Protein AF-A0A528BEK4-F1 (afdb_monomer)

Foldseek 3Di:
DVLLVLLVVLLVVLCVLLVVLVVLLVVLVVVLVVQVVPPVDDPVSNVVSVVVNVVSVQQNVLSVLLNVLSVVLSVLLVCLLVQPAPVSNVVSLVVNVVSLVVLVVSLVSHDPVSSVVSVVSSVSSCCQRPNPVHSNNVSVVVNVVVVVVVVVVVVVVVVVVVVVVVVVVVVVVVVVVVVVVVVVVVVVVVVVVVVVVVVVVVVVVVVVVVVVVD

Radius of gyration: 46.32 Å; Cα contacts (8 Å, |Δi|>4): 120; chains: 1; bounding box: 94×38×148 Å

Structure (mmCIF, N/CA/C/O backbone):
data_AF-A0A528BEK4-F1
#
_entry.id   AF-A0A528BEK4-F1
#
loop_
_atom_site.group_PDB
_atom_site.id
_atom_site.type_symbol
_atom_site.label_atom_id
_atom_site.label_alt_id
_atom_site.label_comp_id
_atom_site.label_asym_id
_atom_site.label_entity_id
_atom_site.label_seq_id
_atom_site.pdbx_PDB_ins_code
_atom_site.Cartn_x
_atom_site.Cartn_y
_atom_site.Cartn_z
_atom_site.occupancy
_atom_site.B_iso_or_equiv
_atom_site.auth_seq_id
_atom_site.auth_comp_id
_atom_site.auth_asym_id
_atom_site.auth_atom_id
_atom_site.pdbx_PDB_model_num
ATOM 1 N N . GLU A 1 1 ? -4.074 7.801 -6.167 1.00 67.88 1 GLU A N 1
ATOM 2 C CA . GLU A 1 1 ? -4.884 8.718 -5.327 1.00 67.88 1 GLU A CA 1
ATOM 3 C C . GLU A 1 1 ? -6.173 8.101 -4.777 1.00 67.88 1 GLU A C 1
ATOM 5 O O . GLU A 1 1 ? -6.411 8.237 -3.583 1.00 67.88 1 GLU A O 1
ATOM 10 N N . GLU A 1 2 ? -6.980 7.386 -5.573 1.00 83.00 2 GLU A N 1
ATOM 11 C CA . GLU A 1 2 ? -8.268 6.835 -5.095 1.00 83.00 2 GLU A CA 1
ATOM 12 C C . GLU A 1 2 ? -8.139 5.893 -3.882 1.00 83.00 2 GLU A C 1
ATOM 14 O O . GLU A 1 2 ? -8.917 6.002 -2.938 1.00 83.00 2 GLU A O 1
ATOM 19 N N . LEU A 1 3 ? -7.127 5.016 -3.855 1.00 78.00 3 LEU A N 1
ATOM 20 C CA . LEU A 1 3 ? -6.895 4.099 -2.727 1.00 78.00 3 LEU A CA 1
ATOM 21 C C . LEU A 1 3 ? -6.551 4.835 -1.424 1.00 78.00 3 LEU A C 1
ATOM 23 O O . LEU A 1 3 ? -7.063 4.478 -0.367 1.00 78.00 3 LEU A O 1
ATOM 27 N N . LEU A 1 4 ? -5.746 5.899 -1.500 1.00 79.81 4 LEU A N 1
ATOM 28 C CA . LEU A 1 4 ? -5.399 6.728 -0.339 1.00 79.81 4 LEU A CA 1
ATOM 29 C C . LEU A 1 4 ? -6.608 7.525 0.159 1.00 79.81 4 LEU A C 1
ATOM 31 O O . LEU A 1 4 ? -6.830 7.638 1.365 1.00 79.81 4 LEU A O 1
ATOM 35 N N . ARG A 1 5 ? -7.440 8.026 -0.763 1.00 79.88 5 ARG A N 1
ATOM 36 C CA . ARG A 1 5 ? -8.705 8.681 -0.415 1.00 79.88 5 ARG A CA 1
ATOM 37 C C . ARG A 1 5 ? -9.652 7.712 0.293 1.00 79.88 5 ARG A C 1
ATOM 39 O O . ARG A 1 5 ? -10.262 8.078 1.296 1.00 79.88 5 ARG A O 1
ATOM 46 N N . ARG A 1 6 ? -9.749 6.476 -0.203 1.00 77.81 6 ARG A N 1
ATOM 47 C CA . ARG A 1 6 ? -10.573 5.420 0.394 1.00 77.81 6 ARG A CA 1
ATOM 48 C C . ARG A 1 6 ? -10.064 5.020 1.779 1.00 77.81 6 ARG A C 1
ATOM 50 O O . ARG A 1 6 ? -10.868 4.965 2.700 1.00 77.81 6 ARG A O 1
ATOM 57 N N . LEU A 1 7 ? -8.749 4.867 1.952 1.00 78.81 7 LEU A N 1
ATOM 58 C CA . LEU A 1 7 ? -8.118 4.640 3.256 1.00 78.81 7 LEU A CA 1
ATOM 59 C C . LEU A 1 7 ? -8.464 5.755 4.254 1.00 78.81 7 LEU A C 1
ATOM 61 O O . LEU A 1 7 ? -8.955 5.480 5.345 1.00 78.81 7 LEU A O 1
ATOM 65 N N . SER A 1 8 ? -8.293 7.021 3.861 1.00 76.94 8 SER A N 1
ATOM 66 C CA . SER A 1 8 ? -8.627 8.171 4.712 1.00 76.94 8 SER A CA 1
ATOM 67 C C . SER A 1 8 ? -10.107 8.189 5.127 1.00 76.94 8 SER A C 1
ATOM 69 O O . SER A 1 8 ? -10.431 8.469 6.289 1.00 76.94 8 SER A O 1
ATOM 71 N N . ALA A 1 9 ? -11.013 7.848 4.203 1.00 79.69 9 ALA A N 1
ATOM 72 C CA . ALA A 1 9 ? -12.443 7.752 4.478 1.00 79.69 9 ALA A CA 1
ATOM 73 C C . ALA A 1 9 ? -12.768 6.619 5.467 1.00 79.69 9 ALA A C 1
ATOM 75 O O . ALA A 1 9 ? -13.492 6.858 6.437 1.00 79.69 9 ALA A O 1
ATOM 76 N N . THR A 1 10 ? -12.198 5.425 5.270 1.00 75.12 10 THR A N 1
ATOM 77 C CA . THR A 1 10 ? -12.379 4.273 6.167 1.00 75.12 10 THR A CA 1
ATOM 78 C C . THR A 1 10 ? -11.823 4.574 7.564 1.00 75.12 10 THR A C 1
ATOM 80 O O . THR A 1 10 ? -12.534 4.385 8.548 1.00 75.12 10 THR A O 1
ATOM 83 N N . THR A 1 11 ? -10.633 5.174 7.681 1.00 75.12 11 THR A N 1
ATOM 84 C CA . THR A 1 11 ? -10.049 5.589 8.973 1.00 75.12 11 THR A CA 1
ATOM 85 C C . THR A 1 11 ? -10.918 6.627 9.693 1.00 75.12 11 THR A C 1
ATOM 87 O O . THR A 1 11 ? -11.182 6.513 10.893 1.00 75.12 11 THR A O 1
ATOM 90 N N . SER A 1 12 ? -11.444 7.613 8.962 1.00 77.00 12 SER A N 1
ATOM 91 C CA . SER A 1 12 ? -12.358 8.614 9.529 1.00 77.00 12 SER A CA 1
ATOM 92 C C . SER A 1 12 ? -13.670 7.988 10.021 1.00 77.00 12 SER A C 1
ATOM 94 O O . SER A 1 12 ? -14.207 8.390 11.057 1.00 77.00 12 SER A O 1
ATOM 96 N N . ALA A 1 13 ? -14.199 6.997 9.296 1.00 73.94 13 ALA A N 1
ATOM 97 C CA . ALA A 1 13 ? -15.388 6.252 9.699 1.00 73.94 13 ALA A CA 1
ATOM 98 C C . ALA A 1 13 ? -15.135 5.426 10.973 1.00 73.94 13 ALA A C 1
ATOM 100 O O . ALA A 1 13 ? -15.965 5.462 11.886 1.00 73.94 13 ALA A O 1
ATOM 101 N N . SER A 1 14 ? -13.971 4.775 11.084 1.00 66.38 14 SER A N 1
ATOM 102 C CA . SER A 1 14 ? -13.542 4.049 12.287 1.00 66.38 14 SER A CA 1
ATOM 103 C C . SER A 1 14 ? -13.516 4.935 13.526 1.00 66.38 14 SER A C 1
ATOM 105 O O . SER A 1 14 ? -14.084 4.590 14.562 1.00 66.38 14 SER A O 1
ATOM 107 N N . GLN A 1 15 ? -12.890 6.110 13.422 1.00 71.56 15 GLN A N 1
ATOM 108 C CA . GLN A 1 15 ? -12.765 7.039 14.546 1.00 71.56 15 GLN A CA 1
ATOM 109 C C . GLN A 1 15 ? -14.138 7.520 15.031 1.00 71.56 15 GLN A C 1
ATOM 111 O O . GLN A 1 15 ? -14.392 7.583 16.236 1.00 71.56 15 GLN A O 1
ATOM 116 N N . ARG A 1 16 ? -15.063 7.791 14.100 1.00 77.25 16 ARG A N 1
ATOM 117 C CA . ARG A 1 16 ? -16.446 8.179 14.424 1.00 77.25 16 ARG A CA 1
ATOM 118 C C . ARG A 1 16 ? -17.242 7.062 15.086 1.00 77.25 16 ARG A C 1
ATOM 120 O O . ARG A 1 16 ? -18.124 7.361 15.886 1.00 77.25 16 ARG A O 1
ATOM 127 N N . LEU A 1 17 ? -16.960 5.805 14.753 1.00 70.81 17 LEU A N 1
ATOM 128 C CA . LEU A 1 17 ? -17.656 4.661 15.335 1.00 70.81 17 LEU A CA 1
ATOM 129 C C . LEU A 1 17 ? -17.338 4.508 16.829 1.00 70.81 17 LEU A C 1
ATOM 131 O O . LEU A 1 17 ? -18.215 4.126 17.599 1.00 70.81 17 LEU A O 1
ATOM 135 N N . VAL A 1 18 ? -16.108 4.837 17.233 1.00 67.38 18 VAL A N 1
ATOM 136 C CA . VAL A 1 18 ? -15.626 4.604 18.601 1.00 67.38 18 VAL A CA 1
ATOM 137 C C . VAL A 1 18 ? -15.712 5.845 19.503 1.00 67.38 18 VAL A C 1
ATOM 139 O O . VAL A 1 18 ? -15.835 5.720 20.721 1.00 67.38 18 VAL A O 1
ATOM 142 N N . ALA A 1 19 ? -15.758 7.055 18.936 1.00 71.56 19 ALA A N 1
ATOM 143 C CA . ALA A 1 19 ? -15.911 8.301 19.699 1.00 71.56 19 ALA A CA 1
ATOM 144 C C . ALA A 1 19 ? -17.074 8.317 20.731 1.00 71.56 19 ALA A C 1
ATOM 146 O O . ALA A 1 19 ? -16.883 8.858 21.825 1.00 71.56 19 ALA A O 1
ATOM 147 N N . PRO A 1 20 ? -18.254 7.713 20.471 1.00 73.81 20 PRO A N 1
ATOM 148 C CA . PRO A 1 20 ? -19.337 7.658 21.454 1.00 73.81 20 PRO A CA 1
ATOM 149 C C . PRO A 1 20 ? -18.992 6.865 22.725 1.00 73.81 20 PRO A C 1
ATOM 151 O O . PRO A 1 20 ? -19.518 7.183 23.791 1.00 73.81 20 PRO A O 1
ATOM 154 N N . GLY A 1 21 ? -18.095 5.874 22.648 1.00 68.56 21 GLY A N 1
ATOM 155 C CA . GLY A 1 21 ? -17.692 5.051 23.796 1.00 68.56 21 GLY A CA 1
ATOM 156 C C . GLY A 1 21 ? -17.028 5.865 24.910 1.00 68.56 21 GLY A C 1
ATOM 157 O O . GLY A 1 21 ? -17.332 5.674 26.088 1.00 68.56 21 GLY A O 1
ATOM 158 N N . ILE A 1 22 ? -16.216 6.862 24.541 1.00 72.25 22 ILE A N 1
ATOM 159 C CA . ILE A 1 22 ? -15.551 7.780 25.483 1.00 72.25 22 ILE A CA 1
ATOM 160 C C . ILE A 1 22 ? -16.576 8.634 26.245 1.00 72.25 22 ILE A C 1
ATOM 162 O O . ILE A 1 22 ? -16.438 8.864 27.448 1.00 72.25 22 ILE A O 1
ATOM 166 N N . LEU A 1 23 ? -17.632 9.096 25.565 1.00 77.44 23 LEU A N 1
ATOM 167 C CA . LEU A 1 23 ? -18.700 9.886 26.190 1.00 77.44 23 LEU A CA 1
ATOM 168 C C . LEU A 1 23 ? -19.506 9.051 27.192 1.00 77.44 23 LEU A C 1
ATOM 170 O O . LEU A 1 23 ? -19.817 9.528 28.287 1.00 77.44 23 LEU A O 1
ATOM 174 N N . VAL A 1 24 ? -19.801 7.792 26.851 1.00 79.38 24 VAL A N 1
ATOM 175 C CA . VAL A 1 24 ? -20.506 6.868 27.750 1.00 79.38 24 VAL A CA 1
ATOM 176 C C . VAL A 1 24 ? -19.656 6.573 28.987 1.00 79.38 24 VAL A C 1
ATOM 178 O O . VAL A 1 24 ? -20.156 6.723 30.100 1.00 79.38 24 VAL A O 1
ATOM 181 N N . MET A 1 25 ? -18.363 6.280 28.821 1.00 82.06 25 MET A N 1
ATOM 182 C CA . MET A 1 25 ? -17.434 6.081 29.940 1.00 82.06 25 MET A CA 1
ATOM 183 C C . MET A 1 25 ? -17.387 7.295 30.877 1.00 82.06 25 MET A C 1
ATOM 185 O O . MET A 1 25 ? -17.564 7.167 32.090 1.00 82.06 25 MET A O 1
ATOM 189 N N . ASN A 1 26 ? -17.188 8.493 30.319 1.00 81.31 26 ASN A N 1
ATOM 190 C CA . ASN A 1 26 ? -17.085 9.720 31.107 1.00 81.31 26 ASN A CA 1
ATOM 191 C C . ASN A 1 26 ? -18.375 10.027 31.877 1.00 81.31 26 ASN A C 1
ATOM 193 O O . ASN A 1 26 ? -18.311 10.468 33.028 1.00 81.31 26 ASN A O 1
ATOM 197 N N . SER A 1 27 ? -19.538 9.760 31.275 1.00 82.75 27 SER A N 1
ATOM 198 C CA . SER A 1 27 ? -20.826 9.950 31.949 1.00 82.75 27 SER A CA 1
ATOM 199 C C . SER A 1 27 ? -21.031 8.946 33.089 1.00 82.75 27 SER A C 1
ATOM 201 O O . SER A 1 27 ? -21.388 9.357 34.192 1.00 82.75 27 SER A O 1
ATOM 203 N N . LYS A 1 28 ? -20.704 7.660 32.887 1.00 81.94 28 LYS A N 1
ATOM 204 C CA . LYS A 1 28 ? -20.765 6.625 33.934 1.00 81.94 28 LYS A CA 1
ATOM 205 C C . LYS A 1 28 ? -19.788 6.893 35.083 1.00 81.94 28 LYS A C 1
ATOM 207 O O . LYS A 1 28 ? -20.156 6.733 36.244 1.00 81.94 28 LYS A O 1
ATOM 212 N N . LEU A 1 29 ? -18.590 7.407 34.794 1.00 84.38 29 LEU A N 1
ATOM 213 C CA . LEU A 1 29 ? -17.622 7.825 35.813 1.00 84.38 29 LEU A CA 1
ATOM 214 C C . LEU A 1 29 ? -18.107 9.035 36.628 1.00 84.38 29 LEU A C 1
ATOM 216 O O . LEU A 1 29 ? -17.864 9.117 37.834 1.00 84.38 29 LEU A O 1
ATOM 220 N N . GLN A 1 30 ? -18.765 10.010 35.993 1.00 85.44 30 GLN A N 1
ATOM 221 C CA . GLN A 1 30 ? -19.401 11.111 36.723 1.00 85.44 30 GLN A CA 1
ATOM 222 C C . GLN A 1 30 ? -20.553 10.606 37.592 1.00 85.44 30 GLN A C 1
ATOM 224 O O . GLN A 1 30 ? -20.609 10.950 38.770 1.00 85.44 30 GLN A O 1
ATOM 229 N N . GL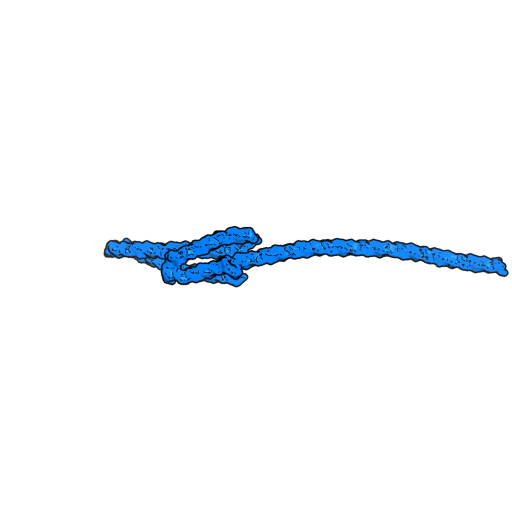N A 1 31 ? -21.411 9.740 37.049 1.00 83.81 31 GLN A N 1
ATOM 230 C CA . GLN A 1 31 ? -22.537 9.160 37.776 1.00 83.81 31 GLN A CA 1
ATOM 231 C C . GLN A 1 31 ? -22.066 8.385 39.016 1.00 83.81 31 GLN A C 1
ATOM 233 O O . GLN A 1 31 ? -22.559 8.625 40.118 1.00 83.81 31 GLN A O 1
ATOM 238 N N . TRP A 1 32 ? -21.047 7.536 38.872 1.00 87.06 32 TRP A N 1
ATOM 239 C CA . TRP A 1 32 ? -20.445 6.816 39.993 1.00 87.06 32 TRP A CA 1
ATOM 240 C C . TRP A 1 32 ? -19.905 7.764 41.071 1.00 87.06 32 TRP A C 1
ATOM 242 O O . TRP A 1 32 ? -20.240 7.597 42.245 1.00 87.06 32 TRP A O 1
ATOM 252 N N . ARG A 1 33 ? -19.148 8.806 40.686 1.00 84.06 33 ARG A N 1
ATOM 253 C CA . ARG A 1 33 ? -18.633 9.822 41.625 1.00 84.06 33 ARG A CA 1
ATOM 254 C C . ARG A 1 33 ? -19.749 10.541 42.379 1.00 84.06 33 ARG A C 1
ATOM 256 O O . ARG A 1 33 ? -19.616 10.766 43.575 1.00 84.06 33 ARG A O 1
ATOM 263 N N . THR A 1 34 ? -20.847 10.889 41.706 1.00 85.00 34 THR A N 1
ATOM 264 C CA . THR A 1 34 ? -21.978 11.568 42.360 1.00 85.00 34 THR A CA 1
ATOM 265 C C . THR A 1 34 ? -22.693 10.675 43.371 1.00 85.00 34 THR A C 1
ATOM 267 O O . THR A 1 34 ? -23.005 11.129 44.465 1.00 85.00 34 THR A O 1
ATOM 270 N N . VAL A 1 35 ? -22.904 9.398 43.038 1.00 84.00 35 VAL A N 1
ATOM 271 C CA . VAL A 1 35 ? -23.631 8.448 43.896 1.00 84.00 35 VAL A CA 1
ATOM 272 C C . VAL A 1 35 ? -22.792 8.007 45.098 1.00 84.00 35 VAL A C 1
ATOM 274 O O . VAL A 1 35 ? -23.341 7.774 46.166 1.00 84.00 35 VAL A O 1
ATOM 277 N N . THR A 1 36 ? -21.471 7.901 44.947 1.00 79.25 36 THR A N 1
ATOM 278 C CA . THR A 1 36 ? -20.571 7.492 46.041 1.00 79.25 36 THR A CA 1
ATOM 279 C C . THR A 1 36 ? -20.179 8.636 46.974 1.00 79.25 36 THR A C 1
ATOM 281 O O . THR A 1 36 ? -19.870 8.385 48.136 1.00 79.25 36 THR A O 1
ATOM 284 N N . ALA A 1 37 ? -20.204 9.886 46.498 1.00 81.75 37 ALA A N 1
ATOM 285 C CA . ALA A 1 37 ? -19.954 11.062 47.332 1.00 81.75 37 ALA A CA 1
ATOM 286 C C . ALA A 1 37 ? -21.145 11.419 48.241 1.00 81.75 37 ALA A C 1
ATOM 288 O O . ALA A 1 37 ? -20.956 12.063 49.273 1.00 81.75 37 ALA A O 1
ATOM 289 N N . ASP A 1 38 ? -22.359 11.010 47.870 1.00 79.75 38 ASP A N 1
ATOM 290 C CA . ASP A 1 38 ? -23.568 11.261 48.648 1.00 79.75 38 ASP A CA 1
ATOM 291 C C . ASP A 1 38 ? -23.808 10.135 49.669 1.00 79.75 38 ASP A C 1
ATOM 293 O O . ASP A 1 38 ? -24.450 9.119 49.395 1.00 79.75 38 ASP A O 1
ATOM 297 N N . THR A 1 39 ? -23.287 10.330 50.882 1.00 67.06 39 THR A N 1
ATOM 298 C CA . THR A 1 39 ? -23.420 9.408 52.024 1.00 67.06 39 THR A CA 1
ATOM 299 C C . THR A 1 39 ? -24.851 9.262 52.547 1.00 67.06 39 THR A C 1
ATOM 301 O O . THR A 1 39 ? -25.090 8.413 53.406 1.00 67.06 39 THR A O 1
ATOM 304 N N . SER A 1 40 ? -25.810 10.053 52.046 1.00 68.75 40 SER A N 1
ATOM 305 C CA . SER A 1 40 ? -27.232 9.908 52.381 1.00 68.75 40 SER A CA 1
ATOM 306 C C . SER A 1 40 ? -27.935 8.802 51.579 1.00 68.75 40 SER A C 1
ATOM 308 O O . SER A 1 40 ? -29.035 8.375 51.939 1.00 68.75 40 SER A O 1
ATOM 310 N N . LEU A 1 41 ? -27.311 8.314 50.500 1.00 65.38 41 LEU A N 1
ATOM 311 C CA . LEU A 1 41 ? -27.858 7.263 49.648 1.00 65.38 41 LEU A CA 1
ATOM 312 C C . LEU A 1 41 ? -27.612 5.866 50.241 1.00 65.38 41 LEU A C 1
ATOM 314 O O . LEU A 1 41 ? -26.570 5.582 50.825 1.00 65.38 41 LEU A O 1
ATOM 318 N N . ALA A 1 42 ? -28.583 4.966 50.054 1.00 70.81 42 ALA A N 1
ATOM 319 C CA . ALA A 1 42 ? -28.484 3.575 50.493 1.00 70.81 42 ALA A CA 1
ATOM 320 C C . ALA A 1 42 ? -27.256 2.872 49.881 1.00 70.81 42 ALA A C 1
ATOM 322 O O . ALA A 1 42 ? -27.000 3.012 48.683 1.00 70.81 42 ALA A O 1
ATOM 323 N N . SER A 1 43 ? -26.562 2.062 50.691 1.00 70.00 43 SER A N 1
ATOM 324 C CA . SER A 1 43 ? -25.370 1.282 50.304 1.00 70.00 43 SER A CA 1
ATOM 325 C C . SER A 1 43 ? -25.558 0.508 48.983 1.00 70.00 43 SER A C 1
ATOM 327 O O . SER A 1 43 ? -24.655 0.451 48.147 1.00 70.00 43 SER A O 1
ATOM 329 N N . ASP A 1 44 ? -26.776 0.018 48.730 1.00 75.44 44 ASP A N 1
ATOM 330 C CA . ASP A 1 44 ? -27.150 -0.716 47.515 1.00 75.44 44 ASP A CA 1
ATOM 331 C C . ASP A 1 44 ? -27.039 0.118 46.223 1.00 75.44 44 ASP A C 1
ATOM 333 O O . ASP A 1 44 ? -26.679 -0.415 45.172 1.00 75.44 44 ASP A O 1
ATOM 337 N N . ARG A 1 45 ? -27.283 1.438 46.270 1.00 77.25 45 ARG A N 1
ATOM 338 C CA . ARG A 1 45 ? -27.108 2.321 45.097 1.00 77.25 45 ARG A CA 1
ATOM 339 C C . ARG A 1 45 ? -25.639 2.537 44.752 1.00 77.25 45 ARG A C 1
ATOM 341 O O . ARG A 1 45 ? -25.306 2.605 43.571 1.00 77.25 45 ARG A O 1
ATOM 348 N N . GLY A 1 46 ? -24.770 2.633 45.759 1.00 78.50 46 GLY A N 1
ATOM 349 C CA . GLY A 1 46 ? -23.323 2.729 45.554 1.00 78.50 46 GLY A CA 1
ATOM 350 C C . GLY A 1 46 ? -22.750 1.453 44.935 1.00 78.50 46 GLY A C 1
ATOM 351 O O . GLY A 1 46 ? -21.946 1.519 44.001 1.00 78.50 46 GLY A O 1
ATOM 352 N N . ALA A 1 47 ? -23.227 0.290 45.391 1.00 82.31 47 ALA A N 1
ATOM 353 C CA . ALA A 1 47 ? -22.874 -1.001 44.808 1.00 82.31 47 ALA A CA 1
ATOM 354 C C . ALA A 1 47 ? -23.334 -1.112 43.343 1.00 82.31 47 ALA A C 1
ATOM 356 O O . ALA A 1 47 ? -22.520 -1.425 42.475 1.00 82.31 47 ALA A O 1
ATOM 357 N N . ALA A 1 48 ? -24.592 -0.766 43.040 1.00 84.38 48 ALA A N 1
ATOM 358 C CA . ALA A 1 48 ? -25.118 -0.782 41.673 1.00 84.38 48 ALA A CA 1
ATOM 359 C C . ALA A 1 48 ? -24.354 0.169 40.732 1.00 84.38 48 ALA A C 1
ATOM 361 O O . ALA A 1 48 ? -23.963 -0.230 39.641 1.00 84.38 48 ALA A O 1
ATOM 362 N N . ALA A 1 49 ? -24.054 1.397 41.171 1.00 82.62 49 ALA A N 1
ATOM 363 C CA . ALA A 1 49 ? -23.271 2.348 40.377 1.00 82.62 49 ALA A CA 1
ATOM 364 C C . ALA A 1 49 ? -21.836 1.861 40.103 1.00 82.62 49 ALA A C 1
ATOM 366 O O . ALA A 1 49 ? -21.250 2.199 39.075 1.00 82.62 49 ALA A O 1
ATOM 367 N N . THR A 1 50 ? -21.256 1.080 41.020 1.00 83.25 50 THR A N 1
ATOM 368 C CA . THR A 1 50 ? -19.929 0.474 40.837 1.00 83.25 50 THR A CA 1
ATOM 369 C C . THR A 1 50 ? -19.978 -0.652 39.805 1.00 83.25 50 THR A C 1
ATOM 371 O O . THR A 1 50 ? -19.106 -0.709 38.942 1.00 83.25 50 THR A O 1
ATOM 374 N N . VAL A 1 51 ? -21.013 -1.500 39.838 1.00 87.19 51 VAL A N 1
ATOM 375 C CA . VAL A 1 51 ? -21.239 -2.542 38.819 1.00 87.19 51 VAL A CA 1
ATOM 376 C C . VAL A 1 51 ? -21.427 -1.917 37.434 1.00 87.19 51 VAL A C 1
ATOM 378 O O . VAL A 1 51 ? -20.728 -2.304 36.503 1.00 87.19 51 VAL A O 1
ATOM 381 N N . ASP A 1 52 ? -22.267 -0.885 37.325 1.00 85.00 52 ASP A N 1
ATOM 382 C CA . ASP A 1 52 ? -22.491 -0.125 36.088 1.00 85.00 52 ASP A CA 1
ATOM 383 C C . ASP A 1 52 ? -21.193 0.459 35.501 1.00 85.00 52 ASP A C 1
ATOM 385 O O . ASP A 1 52 ? -20.994 0.463 34.285 1.00 85.00 52 ASP A O 1
ATOM 389 N N . LEU A 1 53 ? -20.307 0.987 36.356 1.00 84.44 53 LEU A N 1
ATOM 390 C CA . LEU A 1 53 ? -19.015 1.521 35.926 1.00 84.44 53 LEU A CA 1
ATOM 391 C C . LEU A 1 53 ? -18.081 0.404 35.446 1.00 84.44 53 LEU A C 1
ATOM 393 O O . LEU A 1 53 ? -17.432 0.562 34.415 1.00 84.44 53 LEU A O 1
ATOM 397 N N . VAL A 1 54 ? -18.011 -0.716 36.168 1.00 85.88 54 VAL A N 1
ATOM 398 C CA . VAL A 1 54 ? -17.184 -1.870 35.782 1.00 85.88 54 VAL A CA 1
ATOM 399 C C . VAL A 1 54 ? -17.648 -2.451 34.445 1.00 85.88 54 VAL A C 1
ATOM 401 O O . VAL A 1 54 ? -16.812 -2.743 33.592 1.00 85.88 54 VAL A O 1
ATOM 404 N N . GLU A 1 55 ? -18.957 -2.556 34.223 1.00 85.31 55 GLU A N 1
ATOM 405 C CA . GLU A 1 55 ? -19.531 -3.011 32.953 1.00 85.31 55 GLU A CA 1
ATOM 406 C C . GLU A 1 55 ? -19.217 -2.035 31.808 1.00 85.31 55 GLU A C 1
ATOM 408 O O . GLU A 1 55 ? -18.782 -2.454 30.734 1.00 85.31 55 GLU A O 1
ATOM 413 N N . ALA A 1 56 ? -19.321 -0.722 32.052 1.00 82.62 56 ALA A N 1
ATOM 414 C CA . ALA A 1 56 ? -18.926 0.292 31.075 1.00 82.62 56 ALA A CA 1
ATOM 415 C C . ALA A 1 56 ? -17.426 0.226 30.731 1.00 82.62 56 ALA A C 1
ATOM 417 O O . ALA A 1 56 ? -17.059 0.355 29.562 1.00 82.62 56 ALA A O 1
ATOM 418 N N . ILE A 1 57 ? -16.560 -0.012 31.725 1.00 82.38 57 ILE A N 1
ATOM 419 C CA . ILE A 1 57 ? -15.117 -0.226 31.526 1.00 82.38 57 ILE A CA 1
ATOM 420 C C . ILE A 1 57 ? -14.862 -1.470 30.681 1.00 82.38 57 ILE A C 1
ATOM 422 O O . ILE A 1 57 ? -14.124 -1.391 29.697 1.00 82.38 57 ILE A O 1
ATOM 426 N N . ALA A 1 58 ? -15.501 -2.591 31.014 1.00 82.88 58 ALA A N 1
ATOM 427 C CA . ALA A 1 58 ? -15.365 -3.833 30.264 1.00 82.88 58 ALA A CA 1
ATOM 428 C C . ALA A 1 58 ? -15.797 -3.672 28.794 1.00 82.88 58 ALA A C 1
ATOM 430 O O . ALA A 1 58 ? -15.097 -4.149 27.904 1.00 82.88 58 ALA A O 1
ATOM 431 N N . ALA A 1 59 ? -16.880 -2.935 28.528 1.00 80.06 59 ALA A N 1
ATOM 432 C CA . ALA A 1 59 ? -17.366 -2.663 27.172 1.00 80.06 59 ALA A CA 1
ATOM 433 C C . ALA A 1 59 ? -16.462 -1.706 26.366 1.00 80.06 59 ALA A C 1
ATOM 435 O O . ALA A 1 59 ? -16.474 -1.722 25.132 1.00 80.06 59 ALA A O 1
ATOM 436 N N . TYR A 1 60 ? -15.671 -0.867 27.041 1.00 80.50 60 TYR A N 1
ATOM 437 C CA . TYR A 1 60 ? -14.801 0.119 26.397 1.00 80.50 60 TYR A CA 1
ATOM 438 C C . TYR A 1 60 ? -13.420 -0.436 26.017 1.00 80.50 60 TYR A C 1
ATOM 440 O O . TYR A 1 60 ? -12.861 -0.023 25.002 1.00 80.50 60 TYR A O 1
ATOM 448 N N . ILE A 1 61 ? -12.871 -1.393 26.774 1.00 83.19 61 ILE A N 1
ATOM 449 C CA . ILE A 1 61 ? -11.526 -1.950 26.516 1.00 83.19 61 ILE A CA 1
ATOM 450 C C . ILE A 1 61 ? -11.366 -2.488 25.077 1.00 83.19 61 ILE A C 1
ATOM 452 O O . ILE A 1 61 ? -10.387 -2.116 24.422 1.00 83.19 61 ILE A O 1
ATOM 456 N N . PRO A 1 62 ? -12.291 -3.306 24.529 1.00 83.19 62 PRO A N 1
ATOM 457 C CA . PRO A 1 62 ? -12.191 -3.770 23.143 1.00 83.19 62 PRO A CA 1
ATOM 458 C C . PRO A 1 62 ? -12.245 -2.620 22.131 1.00 83.19 62 PRO A C 1
ATOM 460 O O . PRO A 1 62 ? -11.567 -2.656 21.108 1.00 83.19 62 PRO A O 1
ATOM 463 N N . GLN A 1 63 ? -13.012 -1.567 22.429 1.00 82.06 63 GLN A N 1
ATOM 464 C CA . GLN A 1 63 ? -13.130 -0.396 21.560 1.00 82.06 63 GLN A CA 1
ATOM 465 C C . GLN A 1 63 ? -11.830 0.417 21.516 1.00 82.06 63 GLN A C 1
ATOM 467 O O . GLN A 1 63 ? -11.428 0.865 20.443 1.00 82.06 63 GLN A O 1
ATOM 472 N N . GLN A 1 64 ? -11.144 0.567 22.652 1.00 83.06 64 GLN A N 1
ATOM 473 C CA . GLN A 1 64 ? -9.832 1.212 22.698 1.00 83.06 64 GLN A CA 1
ATOM 474 C C . GLN A 1 64 ? -8.794 0.418 21.892 1.00 83.06 64 GLN A C 1
ATOM 476 O O . GLN A 1 64 ? -8.116 0.987 21.040 1.00 83.06 64 GLN A O 1
ATOM 481 N N . LYS A 1 65 ? -8.719 -0.904 22.098 1.00 85.56 65 LYS A N 1
ATOM 482 C CA . LYS A 1 65 ? -7.817 -1.772 21.322 1.00 85.56 65 LYS A CA 1
ATOM 483 C C . LYS A 1 65 ? -8.097 -1.690 19.822 1.00 85.56 65 LYS A C 1
ATOM 485 O O . LYS A 1 65 ? -7.170 -1.635 19.024 1.00 85.56 65 LYS A O 1
ATOM 490 N N . ALA A 1 66 ? -9.372 -1.633 19.434 1.00 85.56 66 ALA A N 1
ATOM 491 C CA . ALA A 1 66 ? -9.755 -1.443 18.041 1.00 85.56 66 ALA A CA 1
ATOM 492 C C . ALA A 1 66 ? -9.230 -0.119 17.466 1.00 85.56 66 ALA A C 1
ATOM 494 O O . ALA A 1 66 ? -8.777 -0.098 16.327 1.00 85.56 66 ALA A O 1
ATOM 495 N N . GLN A 1 67 ? -9.286 0.985 18.219 1.00 83.38 67 GLN A N 1
ATOM 496 C CA . GLN A 1 67 ? -8.757 2.275 17.757 1.00 83.38 67 GLN A CA 1
ATOM 497 C C . GLN A 1 67 ? -7.243 2.250 17.552 1.00 83.38 67 GLN A C 1
ATOM 499 O O . GLN A 1 67 ? -6.758 2.805 16.563 1.00 83.38 67 GLN A O 1
ATOM 504 N N . GLU A 1 68 ? -6.516 1.627 18.478 1.00 87.25 68 GLU A N 1
ATOM 505 C CA . GLU A 1 68 ? -5.065 1.460 18.386 1.00 87.25 68 GLU A CA 1
ATOM 506 C C . GLU A 1 68 ? -4.715 0.646 17.134 1.00 87.25 68 GLU A C 1
ATOM 508 O O . GLU A 1 68 ? -4.008 1.143 16.261 1.00 87.25 68 GLU A O 1
ATOM 513 N N . GLU A 1 69 ? -5.323 -0.528 16.958 1.00 88.44 69 GLU A N 1
ATOM 514 C CA . GLU A 1 69 ? -5.069 -1.389 15.796 1.00 88.44 69 GLU A CA 1
ATOM 515 C C . GLU A 1 69 ? -5.522 -0.760 14.465 1.00 88.44 69 GLU A C 1
ATOM 517 O O . GLU A 1 69 ? -4.855 -0.923 13.449 1.00 88.44 69 GLU A O 1
ATOM 522 N N . ILE A 1 70 ? -6.615 0.012 14.431 1.00 85.81 70 ILE A N 1
ATOM 523 C CA . ILE A 1 70 ? -7.020 0.762 13.226 1.00 85.81 70 ILE A CA 1
ATOM 524 C C . ILE A 1 70 ? -5.962 1.802 12.845 1.00 85.81 70 ILE A C 1
ATOM 526 O O . ILE A 1 70 ? -5.683 1.988 11.659 1.00 85.81 70 ILE A O 1
ATOM 530 N N . SER A 1 71 ? -5.396 2.495 13.835 1.00 86.19 71 SER A N 1
ATOM 531 C CA . SER A 1 71 ? -4.349 3.494 13.601 1.00 86.19 71 SER A CA 1
ATOM 532 C C . SER A 1 71 ? -3.071 2.825 13.094 1.00 86.19 71 SER A C 1
ATOM 534 O O . SER A 1 71 ? -2.510 3.271 12.096 1.00 86.19 71 SER A O 1
ATOM 536 N N . GLU A 1 72 ? -2.687 1.697 13.696 1.00 89.50 72 GLU A N 1
ATOM 537 C CA . GLU A 1 72 ? -1.561 0.874 13.241 1.00 89.50 72 GLU A CA 1
ATOM 538 C C . GLU A 1 72 ? -1.764 0.362 11.808 1.00 89.50 72 GLU A C 1
ATOM 540 O O . GLU A 1 72 ? -0.866 0.484 10.977 1.00 89.50 72 GLU A O 1
ATOM 545 N N . VAL A 1 73 ? -2.957 -0.141 11.461 1.00 90.44 73 VAL A N 1
ATOM 546 C CA . VAL A 1 73 ? -3.280 -0.566 10.086 1.00 90.44 73 VAL A CA 1
ATOM 547 C C . VAL A 1 73 ? -3.169 0.597 9.105 1.00 90.44 73 VAL A C 1
ATOM 549 O O . VAL A 1 73 ? -2.612 0.429 8.020 1.00 90.44 73 VAL A O 1
ATOM 552 N N . ASN A 1 74 ? -3.684 1.774 9.462 1.00 88.25 74 ASN A N 1
ATOM 553 C CA . ASN A 1 74 ? -3.620 2.955 8.607 1.00 88.25 74 ASN A CA 1
ATOM 554 C C . ASN A 1 74 ? -2.170 3.393 8.351 1.00 88.25 74 ASN A C 1
ATOM 556 O O . ASN A 1 74 ? -1.783 3.605 7.200 1.00 88.25 74 ASN A O 1
ATOM 560 N N . ASP A 1 75 ? -1.359 3.473 9.402 1.00 88.88 75 ASP A N 1
ATOM 561 C CA . ASP A 1 75 ? 0.048 3.855 9.301 1.00 88.88 75 ASP A CA 1
ATOM 562 C C . ASP A 1 75 ? 0.862 2.802 8.540 1.00 88.88 75 ASP A C 1
ATOM 564 O O . ASP A 1 75 ? 1.714 3.141 7.715 1.00 88.88 75 ASP A O 1
ATOM 568 N N . ALA A 1 76 ? 0.585 1.517 8.763 1.00 90.88 76 ALA A N 1
ATOM 569 C CA . ALA A 1 76 ? 1.213 0.423 8.034 1.00 90.88 76 ALA A CA 1
ATOM 570 C C . ALA A 1 76 ? 0.824 0.422 6.547 1.00 90.88 76 ALA A C 1
ATOM 572 O O . ALA A 1 76 ? 1.691 0.220 5.694 1.00 90.88 76 ALA A O 1
ATOM 573 N N . LEU A 1 77 ? -0.439 0.703 6.204 1.00 91.50 77 LEU A N 1
ATOM 574 C CA . LEU A 1 77 ? -0.888 0.858 4.815 1.00 91.50 77 LEU A CA 1
ATOM 575 C C . LEU A 1 77 ? -0.232 2.058 4.132 1.00 91.50 77 LEU A C 1
ATOM 577 O O . LEU A 1 77 ? 0.177 1.944 2.977 1.00 91.50 77 LEU A O 1
ATOM 581 N N . ALA A 1 78 ? -0.077 3.181 4.836 1.00 89.94 78 ALA A N 1
ATOM 582 C CA . ALA A 1 78 ? 0.626 4.348 4.313 1.00 89.94 78 ALA A CA 1
ATOM 583 C C . ALA A 1 78 ? 2.101 4.032 4.013 1.00 89.94 78 ALA A C 1
ATOM 585 O O . ALA A 1 78 ? 2.580 4.319 2.919 1.00 89.94 78 ALA A O 1
ATOM 586 N N . ARG A 1 79 ? 2.803 3.356 4.934 1.00 91.81 79 ARG A N 1
ATOM 587 C CA . ARG A 1 79 ? 4.189 2.899 4.705 1.00 91.81 79 ARG A CA 1
ATOM 588 C C . ARG A 1 79 ? 4.288 1.885 3.569 1.00 91.81 79 ARG A C 1
ATOM 590 O O . ARG A 1 79 ? 5.241 1.916 2.805 1.00 91.81 79 ARG A O 1
ATOM 597 N N . THR A 1 80 ? 3.305 0.994 3.451 1.00 94.19 80 THR A N 1
ATOM 598 C CA . THR A 1 80 ? 3.223 0.003 2.367 1.00 94.19 80 THR A CA 1
ATOM 599 C C . THR A 1 80 ? 3.081 0.692 1.012 1.00 94.19 80 THR A C 1
ATOM 601 O O . THR A 1 80 ? 3.747 0.297 0.061 1.00 94.19 80 THR A O 1
ATOM 604 N N . ALA A 1 81 ? 2.248 1.734 0.922 1.00 92.31 81 ALA A N 1
ATOM 605 C CA . ALA A 1 81 ? 2.073 2.512 -0.302 1.00 92.31 81 ALA A CA 1
ATOM 606 C C . ALA A 1 81 ? 3.364 3.219 -0.747 1.00 92.31 81 ALA A C 1
ATOM 608 O O . ALA A 1 81 ? 3.559 3.419 -1.940 1.00 92.31 81 ALA A O 1
ATOM 609 N N . ASP A 1 82 ? 4.239 3.564 0.199 1.00 92.81 82 ASP A N 1
ATOM 610 C CA . ASP A 1 82 ? 5.503 4.271 -0.043 1.00 92.81 82 ASP A CA 1
ATOM 611 C C . ASP A 1 82 ? 6.734 3.343 -0.005 1.00 92.81 82 ASP A C 1
ATOM 613 O O . ASP A 1 82 ? 7.878 3.794 0.021 1.00 92.81 82 ASP A O 1
ATOM 617 N N . ALA A 1 83 ? 6.532 2.019 0.012 1.00 95.62 83 ALA A N 1
ATOM 618 C CA . ALA A 1 83 ? 7.629 1.064 0.145 1.00 95.62 83 ALA A CA 1
ATOM 619 C C . ALA A 1 83 ? 8.635 1.223 -1.015 1.00 95.62 83 ALA A C 1
ATOM 621 O O . ALA A 1 83 ? 8.233 1.128 -2.180 1.00 95.62 83 ALA A O 1
ATOM 622 N N . PRO A 1 84 ? 9.934 1.453 -0.750 1.00 92.06 84 PRO A N 1
ATOM 623 C CA . PRO A 1 84 ? 10.882 1.811 -1.804 1.00 92.06 84 PRO A CA 1
ATOM 624 C C . PRO A 1 84 ? 11.312 0.608 -2.644 1.00 92.06 84 PRO A C 1
ATOM 626 O O . PRO A 1 84 ? 11.642 0.769 -3.815 1.00 92.06 84 PRO A O 1
ATOM 629 N N . THR A 1 85 ? 11.288 -0.599 -2.073 1.00 94.50 85 THR A N 1
ATOM 630 C CA . THR A 1 85 ? 11.665 -1.825 -2.779 1.00 94.50 85 THR A CA 1
ATOM 631 C C . THR A 1 85 ? 10.631 -2.936 -2.585 1.00 94.50 85 THR A C 1
ATOM 633 O O . THR A 1 85 ? 9.891 -2.935 -1.594 1.00 94.50 85 THR A O 1
ATOM 636 N N . PRO A 1 86 ? 10.600 -3.946 -3.478 1.00 93.44 86 PRO A N 1
ATOM 637 C CA . PRO A 1 86 ? 9.764 -5.131 -3.283 1.00 93.44 86 PRO A CA 1
ATOM 638 C C . PRO A 1 86 ? 10.088 -5.894 -1.989 1.00 93.44 86 PRO A C 1
ATOM 640 O O . PRO A 1 86 ? 9.204 -6.507 -1.393 1.00 93.44 86 PRO A O 1
ATOM 643 N N . GLY A 1 87 ? 11.349 -5.848 -1.540 1.00 92.94 87 GLY A N 1
ATOM 644 C CA . GLY A 1 87 ? 11.775 -6.460 -0.281 1.00 92.94 87 GLY A CA 1
ATOM 645 C C . GLY A 1 87 ? 11.176 -5.752 0.932 1.00 92.94 87 GLY A C 1
ATOM 646 O O . GLY A 1 87 ? 10.594 -6.405 1.797 1.00 92.94 87 GLY A O 1
ATOM 647 N N . ASP A 1 88 ? 11.240 -4.420 0.961 1.00 94.06 88 ASP A N 1
ATOM 648 C CA . ASP A 1 88 ? 10.644 -3.616 2.035 1.00 94.06 88 ASP A CA 1
ATOM 649 C C . ASP A 1 88 ? 9.123 -3.779 2.076 1.00 94.06 88 ASP A C 1
ATOM 651 O O . ASP A 1 88 ? 8.536 -3.929 3.149 1.00 94.06 88 ASP A O 1
ATOM 655 N N . LEU A 1 89 ? 8.485 -3.842 0.902 1.00 94.75 89 LEU A N 1
ATOM 656 C CA . LEU A 1 89 ? 7.057 -4.120 0.783 1.00 94.75 89 LEU A CA 1
ATOM 657 C C . LEU A 1 89 ? 6.687 -5.459 1.442 1.00 94.75 89 LEU A C 1
ATOM 659 O O . LEU A 1 89 ? 5.736 -5.528 2.221 1.00 94.75 89 LEU A O 1
ATOM 663 N N . ALA A 1 90 ? 7.456 -6.520 1.181 1.00 92.75 90 ALA A N 1
ATOM 664 C CA . ALA A 1 90 ? 7.220 -7.832 1.780 1.00 92.75 90 ALA A CA 1
ATOM 665 C C . ALA A 1 90 ? 7.371 -7.821 3.312 1.00 92.75 90 ALA A C 1
ATOM 667 O O . ALA A 1 90 ? 6.600 -8.483 4.011 1.00 92.75 90 ALA A O 1
ATOM 668 N N . LEU A 1 91 ? 8.326 -7.050 3.843 1.00 94.06 91 LEU A N 1
ATOM 669 C CA . LEU A 1 91 ? 8.537 -6.906 5.286 1.00 94.06 91 LEU A CA 1
ATOM 670 C C . LEU A 1 91 ? 7.390 -6.149 5.972 1.00 94.06 91 LEU A C 1
ATOM 672 O O . LEU A 1 91 ? 7.005 -6.513 7.083 1.00 94.06 91 LEU A O 1
ATOM 676 N N . LEU A 1 92 ? 6.818 -5.138 5.313 1.00 93.75 92 LEU A N 1
ATOM 677 C CA . LEU A 1 92 ? 5.703 -4.337 5.838 1.00 93.75 92 LEU A CA 1
ATOM 678 C C . LEU A 1 92 ? 4.360 -5.084 5.823 1.00 93.75 92 LEU A C 1
ATOM 680 O O . LEU A 1 92 ? 3.499 -4.831 6.667 1.00 93.75 92 LEU A O 1
ATOM 684 N N . LEU A 1 93 ? 4.186 -6.051 4.919 1.00 93.12 93 LEU A N 1
ATOM 685 C CA . LEU A 1 93 ? 2.956 -6.842 4.815 1.00 93.12 93 LEU A CA 1
ATOM 686 C C . LEU A 1 93 ? 2.683 -7.727 6.036 1.00 93.12 93 LEU A C 1
ATOM 688 O O . LEU A 1 93 ? 1.525 -7.968 6.382 1.00 93.12 93 LEU A O 1
ATOM 692 N N . PHE A 1 94 ? 3.730 -8.236 6.686 1.00 90.62 94 PHE A N 1
ATOM 693 C CA . PHE A 1 94 ? 3.576 -9.116 7.843 1.00 90.62 94 PHE A CA 1
ATOM 694 C C . PHE A 1 94 ? 2.910 -8.427 9.050 1.00 90.62 94 PHE A C 1
ATOM 696 O O . PHE A 1 94 ? 1.872 -8.921 9.503 1.00 90.62 94 PHE A O 1
ATOM 703 N N . PRO A 1 95 ? 3.435 -7.299 9.577 1.00 90.31 95 PRO A N 1
ATOM 704 C CA . PRO A 1 95 ? 2.781 -6.589 10.673 1.00 90.31 95 PRO A CA 1
ATOM 705 C C . PRO A 1 95 ? 1.389 -6.079 10.278 1.00 90.31 95 PRO A C 1
ATOM 707 O O . PRO A 1 95 ? 0.469 -6.166 11.085 1.00 90.31 95 PRO A O 1
ATOM 710 N N . LEU A 1 96 ? 1.191 -5.659 9.023 1.00 92.44 96 LEU A N 1
ATOM 711 C CA . LEU A 1 96 ? -0.111 -5.208 8.527 1.00 92.44 96 LEU A CA 1
ATOM 712 C C . LEU A 1 96 ? -1.191 -6.302 8.615 1.00 92.44 96 LEU A C 1
ATOM 714 O O . LEU A 1 96 ? -2.280 -6.072 9.143 1.00 92.44 96 LEU A O 1
ATOM 718 N N . ARG A 1 97 ? -0.884 -7.519 8.150 1.00 93.38 97 ARG A N 1
ATOM 719 C CA . ARG A 1 97 ? -1.805 -8.665 8.247 1.00 93.38 97 ARG A CA 1
ATOM 720 C C . ARG A 1 97 ? -2.050 -9.098 9.687 1.00 93.38 97 ARG A C 1
ATOM 722 O O . ARG A 1 97 ? -3.154 -9.524 10.019 1.00 93.38 97 ARG A O 1
ATOM 729 N N . ARG A 1 98 ? -1.039 -8.976 10.552 1.00 93.38 98 ARG A N 1
ATOM 730 C CA . ARG A 1 98 ? -1.185 -9.247 11.986 1.00 93.38 98 ARG A CA 1
ATOM 731 C C . ARG A 1 98 ? -2.191 -8.293 12.632 1.00 93.38 98 ARG A C 1
ATOM 733 O O . ARG A 1 98 ? -3.070 -8.770 13.344 1.00 93.38 98 ARG A O 1
ATOM 740 N N . SER A 1 99 ? -2.084 -6.992 12.378 1.00 91.12 99 SER A N 1
ATOM 741 C CA . SER A 1 99 ? -3.031 -6.009 12.918 1.00 91.12 99 SER A CA 1
ATOM 742 C C . SER A 1 99 ? -4.441 -6.200 12.358 1.00 91.12 99 SER A C 1
ATOM 744 O O . SER A 1 99 ? -5.416 -6.121 13.102 1.00 91.12 99 SER A O 1
ATOM 746 N N . LEU A 1 100 ? -4.579 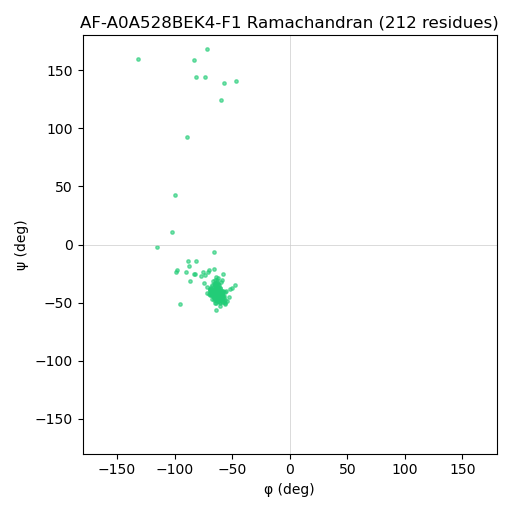-6.585 11.083 1.00 92.38 100 LEU A N 1
ATOM 747 C CA . LEU A 1 100 ? -5.881 -6.975 10.532 1.00 92.38 100 LEU A CA 1
ATOM 748 C C . LEU A 1 100 ? -6.487 -8.181 11.275 1.00 92.38 100 LEU A C 1
ATOM 750 O O . LEU A 1 100 ? -7.657 -8.145 11.649 1.00 92.38 100 LEU A O 1
ATOM 754 N N . ALA A 1 101 ? -5.698 -9.225 11.540 1.00 93.06 101 ALA A N 1
ATOM 755 C CA . ALA A 1 101 ? -6.160 -10.388 12.301 1.00 93.06 101 ALA A CA 1
ATOM 756 C C . ALA A 1 101 ? -6.529 -10.031 13.758 1.00 93.06 101 ALA A C 1
ATOM 758 O O . ALA A 1 101 ? -7.472 -10.592 14.328 1.00 93.06 101 ALA A O 1
ATOM 759 N N . ALA A 1 102 ? -5.822 -9.069 14.363 1.00 91.88 102 ALA A N 1
ATOM 760 C CA . ALA A 1 102 ? -6.178 -8.527 15.671 1.00 91.88 102 ALA A CA 1
ATOM 761 C C . ALA A 1 102 ? -7.542 -7.816 15.627 1.00 91.88 102 ALA A C 1
ATOM 763 O O . ALA A 1 102 ? -8.393 -8.084 16.475 1.00 91.88 102 ALA A O 1
ATOM 764 N N . LEU A 1 103 ? -7.806 -6.998 14.601 1.00 90.69 103 LEU A N 1
ATOM 765 C CA . LEU A 1 103 ? -9.113 -6.363 14.390 1.00 90.69 103 LEU A CA 1
ATOM 766 C C . LEU A 1 103 ? -10.236 -7.381 14.151 1.00 90.69 103 LEU A C 1
ATOM 768 O O . LEU A 1 103 ? -11.325 -7.230 14.707 1.00 90.69 103 LEU A O 1
ATOM 772 N N . GLU A 1 104 ? -9.983 -8.440 13.377 1.00 91.31 104 GLU A N 1
ATOM 773 C CA . GLU A 1 104 ? -10.936 -9.542 13.192 1.00 91.31 104 GLU A CA 1
ATOM 774 C C . GLU A 1 104 ? -11.284 -10.201 14.538 1.00 91.31 104 GLU A C 1
ATOM 776 O O . GLU A 1 104 ? -12.460 -10.441 14.821 1.00 91.31 104 GLU A O 1
ATOM 781 N N . THR A 1 105 ? -10.293 -10.409 15.409 1.00 9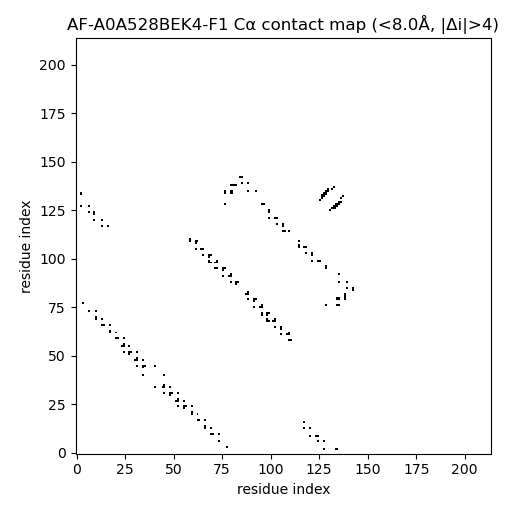1.31 105 THR A N 1
ATOM 782 C CA . THR A 1 105 ? -10.497 -10.960 16.760 1.00 91.31 105 THR A CA 1
ATOM 783 C C . THR A 1 105 ? -11.320 -10.008 17.629 1.00 91.31 105 THR A C 1
ATOM 785 O O . THR A 1 105 ? -12.353 -10.405 18.172 1.00 91.31 105 THR A O 1
ATOM 788 N N . ILE A 1 106 ? -10.941 -8.727 17.683 1.00 87.12 106 ILE A N 1
ATOM 789 C CA . ILE A 1 106 ? -11.649 -7.693 18.455 1.00 87.12 106 ILE A CA 1
ATOM 790 C C . ILE A 1 106 ? -13.105 -7.548 17.987 1.00 87.12 106 ILE A C 1
ATOM 792 O O . ILE A 1 106 ? -13.999 -7.314 18.801 1.00 87.12 106 ILE A O 1
ATOM 796 N N . SER A 1 107 ? -13.390 -7.771 16.698 1.00 85.56 107 SER A N 1
ATOM 797 C CA . SER A 1 107 ? -14.761 -7.738 16.170 1.00 85.56 107 SER A CA 1
ATOM 798 C C . SER A 1 107 ? -15.705 -8.732 16.856 1.00 85.56 107 SER A C 1
ATOM 800 O O . SER A 1 107 ? -16.916 -8.509 16.887 1.00 85.56 107 SER A O 1
ATOM 802 N N . THR A 1 108 ? -15.170 -9.821 17.416 1.00 85.31 108 THR A N 1
ATOM 803 C CA . THR A 1 108 ? -15.951 -10.828 18.148 1.00 85.31 108 THR A CA 1
ATOM 804 C C . THR A 1 108 ? -16.221 -10.429 19.599 1.00 85.31 108 THR A C 1
ATOM 806 O O . THR A 1 108 ? -17.239 -10.833 20.155 1.00 85.31 108 THR A O 1
ATOM 809 N N . GLU A 1 109 ? -15.360 -9.587 20.176 1.00 82.88 109 GLU A N 1
ATOM 810 C CA . GLU A 1 109 ? -15.433 -9.105 21.561 1.00 82.88 109 GLU A CA 1
ATOM 811 C C . GLU A 1 109 ? -16.300 -7.843 21.706 1.00 82.88 109 GLU A C 1
ATOM 813 O O . GLU A 1 109 ? -16.744 -7.513 22.804 1.00 82.88 109 GLU A O 1
ATOM 818 N N . ILE A 1 110 ? -16.562 -7.132 20.604 1.00 78.12 110 ILE A N 1
ATOM 819 C CA . ILE A 1 110 ? -17.410 -5.936 20.590 1.00 78.12 110 ILE A CA 1
ATOM 820 C C . ILE A 1 110 ? -18.901 -6.297 20.743 1.00 78.12 110 ILE A C 1
ATOM 822 O O . ILE A 1 110 ? -19.406 -7.288 20.194 1.00 78.12 110 ILE A O 1
ATOM 826 N N . ASP A 1 111 ? -19.614 -5.419 21.454 1.00 76.94 111 ASP A N 1
ATOM 827 C CA . ASP A 1 111 ? -21.067 -5.419 21.632 1.00 76.94 111 ASP A CA 1
ATOM 828 C C . ASP A 1 111 ? -21.845 -5.615 20.321 1.00 76.94 111 ASP A C 1
ATOM 830 O O . ASP A 1 111 ? -21.543 -5.007 19.289 1.00 76.94 111 ASP A O 1
ATOM 834 N N . GLU A 1 112 ? -22.930 -6.394 20.375 1.00 77.75 112 GLU A N 1
ATOM 835 C CA . GLU A 1 112 ? -23.745 -6.773 19.206 1.00 77.75 112 GLU A CA 1
ATOM 836 C C . GLU A 1 112 ? -24.190 -5.563 18.367 1.00 77.75 112 GLU A C 1
ATOM 838 O O . GLU A 1 112 ? -24.183 -5.597 17.136 1.00 77.75 112 GLU A O 1
ATOM 843 N N . ARG A 1 113 ? -24.527 -4.450 19.032 1.00 74.88 113 ARG A N 1
ATOM 844 C CA . ARG A 1 113 ? -25.009 -3.220 18.381 1.00 74.88 113 ARG A CA 1
ATOM 845 C C . ARG A 1 113 ? -23.960 -2.563 17.478 1.00 74.88 113 ARG A C 1
ATOM 847 O O . ARG A 1 113 ? -24.327 -1.917 16.499 1.00 74.88 113 ARG A O 1
ATOM 854 N N . LEU A 1 114 ? -22.677 -2.701 17.810 1.00 75.75 114 LEU A N 1
ATOM 855 C CA . LEU A 1 114 ? -21.549 -2.108 17.079 1.00 75.75 114 LEU A CA 1
ATOM 856 C C . LEU A 1 114 ? -20.879 -3.116 16.139 1.00 75.75 114 LEU A C 1
ATOM 858 O O . LEU A 1 114 ? -20.291 -2.719 15.130 1.00 75.75 114 LEU A O 1
ATOM 862 N N . ARG A 1 115 ? -21.025 -4.413 16.428 1.00 83.88 115 ARG A N 1
ATOM 863 C CA . ARG A 1 115 ? -20.387 -5.516 15.707 1.00 83.88 115 ARG A CA 1
ATOM 864 C C . ARG A 1 115 ? -20.613 -5.483 14.201 1.00 83.88 115 ARG A C 1
ATOM 866 O O . ARG A 1 115 ? -19.662 -5.665 13.450 1.00 83.88 115 ARG A O 1
ATOM 873 N N . VAL A 1 116 ? -21.844 -5.237 13.746 1.00 86.06 116 VAL A N 1
ATOM 874 C CA . VAL A 1 116 ? -22.171 -5.247 12.306 1.00 86.06 116 VAL A CA 1
ATOM 875 C C . VAL A 1 116 ? -21.363 -4.194 11.549 1.00 86.06 116 VAL A C 1
ATOM 877 O O . VAL A 1 116 ? -20.722 -4.512 10.551 1.00 86.06 116 VAL A O 1
ATOM 880 N N . ARG A 1 117 ? -21.352 -2.949 12.043 1.00 83.50 117 ARG A N 1
ATOM 881 C CA . ARG A 1 117 ? -20.610 -1.852 11.403 1.00 83.50 117 ARG A CA 1
ATOM 882 C C . ARG A 1 117 ? -19.104 -2.042 11.515 1.00 83.50 117 ARG A C 1
ATOM 884 O O . ARG A 1 117 ? -18.385 -1.746 10.570 1.00 83.50 117 ARG A O 1
ATOM 891 N N . PHE A 1 118 ? -18.635 -2.544 12.654 1.00 85.19 118 PHE A N 1
ATOM 892 C CA . PHE A 1 118 ? -17.217 -2.810 12.850 1.00 85.19 118 PHE A CA 1
ATOM 893 C C . PHE A 1 118 ? -16.714 -3.915 11.915 1.00 85.19 118 PHE A C 1
ATOM 895 O O . PHE A 1 118 ? -15.673 -3.762 11.290 1.00 85.19 118 PHE A O 1
ATOM 902 N N . ARG A 1 119 ? -17.483 -4.994 11.737 1.00 88.56 119 ARG A N 1
ATOM 903 C CA . ARG A 1 119 ? -17.132 -6.077 10.812 1.00 88.56 119 ARG A CA 1
ATOM 904 C C . ARG A 1 119 ? -17.090 -5.603 9.360 1.00 88.56 119 ARG A C 1
ATOM 906 O O . ARG A 1 119 ? -16.117 -5.891 8.681 1.00 88.56 119 ARG A O 1
ATOM 913 N N . GLN A 1 120 ? -18.069 -4.804 8.926 1.00 88.56 120 GLN A N 1
ATOM 914 C CA . GLN A 1 120 ? -18.038 -4.175 7.596 1.00 88.56 120 GLN A CA 1
ATOM 915 C C . GLN A 1 120 ? -16.756 -3.365 7.375 1.00 88.56 120 GLN A C 1
ATOM 917 O O . GLN A 1 120 ? -16.162 -3.419 6.304 1.00 88.56 120 GLN A O 1
ATOM 922 N N . LEU A 1 121 ? -16.305 -2.648 8.402 1.00 86.50 121 LEU A N 1
ATOM 923 C CA . LEU A 1 121 ? -15.079 -1.867 8.336 1.00 86.50 121 LEU A CA 1
ATOM 924 C C . LEU A 1 121 ? -13.825 -2.742 8.234 1.00 86.50 121 LEU A C 1
ATOM 926 O O . LEU A 1 121 ? -12.928 -2.451 7.445 1.00 86.50 121 LEU A O 1
ATOM 930 N N . VAL A 1 122 ? -13.764 -3.821 9.014 1.00 90.69 122 VAL A N 1
ATOM 931 C CA . VAL A 1 122 ? -12.668 -4.796 8.936 1.00 90.69 122 VAL A CA 1
ATOM 932 C C . VAL A 1 122 ? -12.637 -5.465 7.560 1.00 90.69 122 VAL A C 1
ATOM 934 O O . VAL A 1 122 ? -11.561 -5.615 6.986 1.00 90.69 122 VAL A O 1
ATOM 937 N N . ASP A 1 123 ? -13.798 -5.781 6.985 1.00 91.81 123 ASP A N 1
ATOM 938 C CA . ASP A 1 123 ? -13.904 -6.329 5.631 1.00 91.81 123 ASP A CA 1
ATOM 939 C C . ASP A 1 123 ? -13.404 -5.327 4.572 1.00 91.81 123 ASP A C 1
ATOM 941 O O . ASP A 1 123 ? -12.689 -5.708 3.643 1.00 91.81 123 ASP A O 1
ATOM 945 N N . GLU A 1 124 ? -13.707 -4.033 4.717 1.00 89.88 124 GLU A N 1
ATOM 946 C CA . GLU A 1 124 ? -13.161 -2.987 3.841 1.00 89.88 124 GLU A CA 1
ATOM 947 C C . GLU A 1 124 ? -11.632 -2.882 3.940 1.00 89.88 124 GLU A C 1
ATOM 949 O O . GLU A 1 124 ? -10.954 -2.819 2.909 1.00 89.88 124 GLU A O 1
ATOM 954 N N . LEU A 1 125 ? -11.078 -2.900 5.157 1.00 90.38 125 LEU A N 1
ATOM 955 C CA . LEU A 1 125 ? -9.628 -2.896 5.375 1.00 90.38 125 LEU A CA 1
ATOM 956 C C . LEU A 1 125 ? -8.975 -4.140 4.768 1.00 90.38 125 LEU A C 1
ATOM 958 O O . LEU A 1 125 ? -7.951 -4.035 4.097 1.00 90.38 125 LEU A O 1
ATOM 962 N N . LYS A 1 126 ? -9.602 -5.306 4.920 1.00 93.38 126 LYS A N 1
ATOM 963 C CA . LYS A 1 126 ? -9.145 -6.557 4.314 1.00 93.38 126 LYS A CA 1
ATOM 964 C C . LYS A 1 126 ? -9.075 -6.469 2.795 1.00 93.38 126 LYS A C 1
ATOM 966 O O . LYS A 1 126 ? -8.084 -6.894 2.210 1.00 93.38 126 LYS A O 1
ATOM 971 N N . VAL A 1 127 ? -10.072 -5.865 2.147 1.00 94.12 127 VAL A N 1
ATOM 972 C CA . VAL A 1 127 ? -10.042 -5.629 0.694 1.00 94.12 127 VAL A CA 1
ATOM 973 C C . VAL A 1 127 ? -8.893 -4.693 0.300 1.00 94.12 127 VAL A C 1
ATOM 975 O O . VAL A 1 127 ? -8.243 -4.931 -0.717 1.00 94.12 127 VAL A O 1
ATOM 978 N N . LEU A 1 128 ? -8.599 -3.661 1.097 1.00 92.44 128 LEU A N 1
ATOM 979 C CA . LEU A 1 128 ? -7.470 -2.752 0.848 1.00 92.44 128 LEU A CA 1
ATOM 980 C C . LEU A 1 128 ? -6.094 -3.401 1.072 1.00 92.44 128 LEU A C 1
ATOM 982 O O . LEU A 1 128 ? -5.114 -2.907 0.513 1.00 92.44 128 LEU A O 1
ATOM 986 N N . ILE A 1 129 ? -6.017 -4.484 1.851 1.00 93.44 129 ILE A N 1
ATOM 987 C CA . ILE A 1 129 ? -4.774 -5.196 2.187 1.00 93.44 129 ILE A CA 1
ATOM 988 C C . ILE A 1 129 ? -4.537 -6.394 1.255 1.00 93.44 129 ILE A C 1
ATOM 990 O O . ILE A 1 129 ? -3.462 -6.503 0.675 1.00 93.44 129 ILE A O 1
ATOM 994 N N . ASP A 1 130 ? -5.524 -7.275 1.083 1.00 92.88 130 ASP A N 1
ATOM 995 C CA . ASP A 1 130 ? -5.368 -8.560 0.380 1.00 92.88 130 ASP A CA 1
ATOM 996 C C . ASP A 1 130 ? -6.197 -8.667 -0.917 1.00 92.88 130 ASP A C 1
ATOM 998 O O . ASP A 1 130 ? -6.130 -9.676 -1.617 1.00 92.88 130 ASP A O 1
ATOM 1002 N N . GLY A 1 131 ? -6.994 -7.650 -1.258 1.00 90.94 131 GLY A N 1
ATOM 1003 C CA . GLY A 1 131 ? -7.802 -7.640 -2.480 1.00 90.94 131 GLY A CA 1
ATOM 1004 C C . GLY A 1 131 ? -6.996 -7.469 -3.774 1.00 90.94 131 GLY A C 1
ATOM 1005 O O . GLY A 1 131 ? -5.827 -7.087 -3.775 1.00 90.94 131 GLY A O 1
ATOM 1006 N N . GLU A 1 132 ? -7.656 -7.695 -4.911 1.00 88.75 132 GLU A N 1
ATOM 1007 C CA . GLU A 1 132 ? -7.060 -7.508 -6.245 1.00 88.75 132 GLU A CA 1
ATOM 1008 C C . GLU A 1 132 ? -6.661 -6.043 -6.499 1.00 88.75 132 GLU A C 1
ATOM 1010 O O . GLU A 1 132 ? -5.590 -5.767 -7.026 1.00 88.75 132 GLU A O 1
ATOM 1015 N N . ASN A 1 133 ? -7.478 -5.102 -6.017 1.00 89.00 133 ASN A N 1
ATOM 1016 C CA . ASN A 1 133 ? -7.205 -3.662 -6.041 1.00 89.00 133 ASN A CA 1
ATOM 1017 C C . ASN A 1 133 ? -6.684 -3.163 -4.683 1.00 89.00 133 ASN A C 1
ATOM 1019 O O . ASN A 1 133 ? -7.150 -2.147 -4.162 1.00 89.00 133 ASN A O 1
ATOM 1023 N N . SER A 1 134 ? -5.780 -3.923 -4.068 1.00 94.12 134 SER A N 1
ATOM 1024 C CA . SER A 1 134 ? -5.191 -3.585 -2.772 1.00 94.12 134 SER A CA 1
ATOM 1025 C C . SER A 1 134 ? -4.014 -2.619 -2.906 1.00 94.12 134 SER A C 1
ATOM 1027 O O . SER A 1 134 ? -3.375 -2.508 -3.954 1.00 94.12 134 SER A O 1
ATOM 1029 N N . VAL A 1 135 ? -3.708 -1.919 -1.813 1.00 93.62 135 VAL A N 1
ATOM 1030 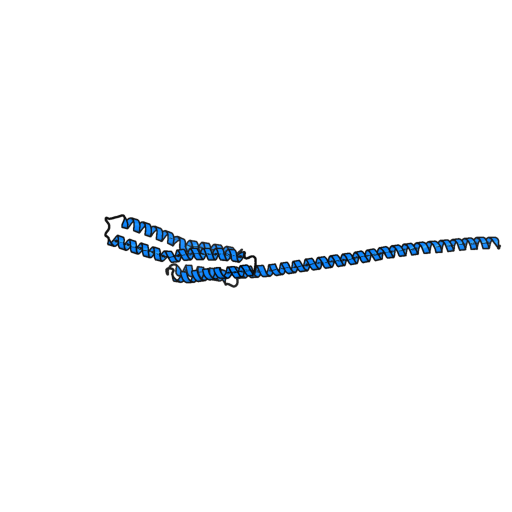C CA . VAL A 1 135 ? -2.558 -1.007 -1.729 1.00 93.62 135 VAL A CA 1
ATOM 1031 C C . VAL A 1 135 ? -1.231 -1.737 -1.969 1.00 93.62 135 VAL A C 1
ATOM 1033 O O . VAL A 1 135 ? -0.452 -1.254 -2.794 1.00 93.62 135 VAL A O 1
ATOM 1036 N N . PRO A 1 136 ? -0.956 -2.903 -1.343 1.00 95.38 136 PRO A N 1
ATOM 1037 C CA . PRO A 1 136 ? 0.284 -3.622 -1.605 1.00 95.38 136 PRO A CA 1
ATOM 1038 C C . PRO A 1 136 ? 0.401 -4.079 -3.058 1.00 95.38 136 PRO A C 1
ATOM 1040 O O . PRO A 1 136 ? 1.478 -3.980 -3.641 1.00 95.38 136 PRO A O 1
ATOM 1043 N N . LYS A 1 137 ? -0.700 -4.550 -3.662 1.00 94.81 137 LYS A N 1
ATOM 1044 C CA . LYS A 1 137 ? -0.691 -5.010 -5.052 1.00 94.81 137 LYS A CA 1
ATOM 1045 C C . LYS A 1 137 ? -0.399 -3.865 -6.019 1.00 94.81 137 LYS A C 1
ATOM 1047 O O . LYS A 1 137 ? 0.481 -4.000 -6.864 1.00 94.81 137 LYS A O 1
ATOM 1052 N N . ALA A 1 138 ? -1.056 -2.721 -5.830 1.00 95.31 138 ALA A N 1
ATOM 1053 C CA . ALA A 1 138 ? -0.799 -1.523 -6.623 1.00 95.31 138 ALA A CA 1
ATOM 1054 C C . ALA A 1 138 ? 0.666 -1.070 -6.519 1.00 95.31 138 ALA A C 1
ATOM 1056 O O . ALA A 1 138 ? 1.290 -0.776 -7.537 1.00 95.31 138 ALA A O 1
ATOM 1057 N N . ARG A 1 139 ? 1.240 -1.070 -5.307 1.00 96.00 139 ARG A N 1
ATOM 1058 C CA . ARG A 1 139 ? 2.647 -0.702 -5.117 1.00 96.00 139 ARG A CA 1
ATOM 1059 C C . ARG A 1 139 ? 3.603 -1.708 -5.754 1.00 96.00 139 ARG A C 1
ATOM 1061 O O . ARG A 1 139 ? 4.600 -1.316 -6.350 1.00 96.00 139 ARG A O 1
ATOM 1068 N N . GLN A 1 140 ? 3.306 -3.001 -5.657 1.00 95.88 140 GLN A N 1
ATOM 1069 C CA . GLN A 1 140 ? 4.094 -4.040 -6.315 1.00 95.88 140 GLN A CA 1
ATOM 1070 C C . GLN A 1 140 ? 4.120 -3.850 -7.838 1.00 95.88 140 GLN A C 1
ATOM 1072 O O . GLN A 1 140 ? 5.182 -3.960 -8.450 1.00 95.88 140 GLN A O 1
ATOM 1077 N N . ASP A 1 141 ? 2.967 -3.559 -8.439 1.00 95.38 141 ASP A N 1
ATOM 1078 C CA . ASP A 1 141 ? 2.855 -3.355 -9.882 1.00 95.38 141 ASP A CA 1
ATOM 1079 C C . ASP A 1 141 ? 3.582 -2.070 -10.319 1.00 95.38 141 ASP A C 1
ATOM 1081 O O . ASP A 1 141 ? 4.295 -2.077 -11.321 1.00 95.38 141 ASP A O 1
ATOM 1085 N N . GLU A 1 142 ? 3.497 -0.996 -9.527 1.00 95.94 142 GLU A N 1
ATOM 1086 C CA . GLU A 1 142 ? 4.272 0.232 -9.745 1.00 95.94 142 GLU A CA 1
ATOM 1087 C C . GLU A 1 142 ? 5.785 -0.032 -9.724 1.00 95.94 142 GLU A C 1
ATOM 1089 O O . GLU A 1 142 ? 6.493 0.352 -10.654 1.00 95.94 142 GLU A O 1
ATOM 1094 N N . LEU A 1 143 ? 6.283 -0.736 -8.702 1.00 97.00 143 LEU A N 1
ATOM 1095 C CA . LEU A 1 143 ? 7.701 -1.092 -8.587 1.00 97.00 143 LEU A CA 1
ATOM 1096 C C . LEU A 1 143 ? 8.176 -1.950 -9.770 1.00 97.00 143 LEU A C 1
ATOM 1098 O O . LEU A 1 143 ? 9.294 -1.771 -10.251 1.00 97.00 143 LEU A O 1
ATOM 1102 N N . ALA A 1 144 ? 7.332 -2.856 -10.271 1.00 96.31 144 ALA A N 1
ATOM 1103 C CA . ALA A 1 144 ? 7.650 -3.674 -11.439 1.00 96.31 144 ALA A CA 1
ATOM 1104 C C . ALA A 1 144 ? 7.750 -2.843 -12.730 1.00 96.31 144 ALA A C 1
ATOM 1106 O O . ALA A 1 144 ? 8.618 -3.108 -13.564 1.00 96.31 144 ALA A O 1
ATOM 1107 N N . VAL A 1 145 ? 6.886 -1.838 -12.896 1.00 97.12 145 VAL A N 1
ATOM 1108 C CA . VAL A 1 145 ? 6.940 -0.904 -14.033 1.00 97.12 145 VAL A CA 1
ATOM 1109 C C . VAL A 1 145 ? 8.172 -0.005 -13.943 1.00 97.12 145 VAL A C 1
ATOM 1111 O O . VAL A 1 145 ? 8.838 0.211 -14.954 1.00 97.12 145 VAL A O 1
ATOM 1114 N N . LEU A 1 146 ? 8.513 0.483 -12.747 1.00 96.12 146 LEU A N 1
ATOM 1115 C CA . LEU A 1 146 ? 9.716 1.289 -12.528 1.00 96.12 146 LEU A CA 1
ATOM 1116 C C . LEU A 1 146 ? 10.986 0.512 -12.888 1.00 96.12 146 LEU A C 1
ATOM 1118 O O . LEU A 1 146 ? 11.810 1.026 -13.640 1.00 96.12 146 LEU A O 1
ATOM 1122 N N . ALA A 1 147 ? 11.100 -0.743 -12.444 1.00 95.06 147 ALA A N 1
ATOM 1123 C CA . ALA A 1 147 ? 12.240 -1.597 -12.773 1.00 95.06 147 ALA A CA 1
ATOM 1124 C C . ALA A 1 147 ? 12.406 -1.797 -14.293 1.00 95.06 147 ALA A C 1
ATOM 1126 O O . ALA A 1 147 ? 13.511 -1.672 -14.818 1.00 95.06 147 ALA A O 1
ATOM 1127 N N . GLN A 1 148 ? 11.306 -2.035 -15.017 1.00 95.88 148 GLN A N 1
ATOM 1128 C CA . GLN A 1 148 ? 11.333 -2.134 -16.484 1.00 95.88 148 GLN A CA 1
ATOM 1129 C C . GLN A 1 148 ? 11.745 -0.811 -17.144 1.00 95.88 148 GLN A C 1
ATOM 1131 O O . GLN A 1 148 ? 12.500 -0.801 -18.114 1.00 95.88 148 GLN A O 1
ATOM 1136 N N . GLY A 1 149 ? 11.260 0.321 -16.627 1.00 95.62 149 GLY A N 1
ATOM 1137 C CA . GLY A 1 149 ? 11.640 1.643 -17.122 1.00 95.62 149 GLY A CA 1
ATOM 1138 C C . GLY A 1 149 ? 13.135 1.924 -16.956 1.00 95.62 149 GLY A C 1
ATOM 1139 O O . GLY A 1 149 ? 13.769 2.434 -17.880 1.00 95.62 149 GLY A O 1
ATOM 1140 N N . GLU A 1 150 ? 13.710 1.559 -15.810 1.00 95.75 150 GLU A N 1
ATOM 1141 C CA . GLU A 1 150 ? 15.148 1.685 -15.549 1.00 95.75 150 GLU A CA 1
ATOM 1142 C C . GLU A 1 150 ? 15.989 0.816 -16.493 1.00 95.75 150 GLU A C 1
ATOM 1144 O O . GLU A 1 150 ? 16.994 1.291 -17.029 1.00 95.75 150 GLU A O 1
ATOM 1149 N N . GLU A 1 151 ? 15.555 -0.418 -16.760 1.00 96.62 151 GLU A N 1
ATOM 1150 C CA . GLU A 1 151 ? 16.200 -1.316 -17.723 1.00 96.62 151 GLU A CA 1
ATOM 1151 C C . GLU A 1 151 ? 16.200 -0.717 -19.138 1.00 96.62 151 GLU A C 1
ATOM 1153 O O . GLU A 1 151 ? 17.258 -0.570 -19.755 1.00 96.62 151 GLU A O 1
ATOM 1158 N N . LEU A 1 152 ? 15.042 -0.253 -19.619 1.00 96.88 152 LEU A N 1
ATOM 1159 C CA . LEU A 1 152 ? 14.918 0.382 -20.936 1.00 96.88 152 LEU A CA 1
ATOM 1160 C C . LEU A 1 152 ? 15.774 1.652 -21.062 1.00 96.88 152 LEU A C 1
ATOM 1162 O O . LEU A 1 152 ? 16.358 1.916 -22.116 1.00 96.88 152 LEU A O 1
ATOM 1166 N N . LEU A 1 153 ? 15.876 2.449 -19.995 1.00 96.75 153 LEU A N 1
ATOM 1167 C CA . LEU A 1 153 ? 16.750 3.623 -19.965 1.00 96.75 153 LEU A CA 1
ATOM 1168 C C . LEU A 1 153 ? 18.230 3.231 -20.031 1.00 96.75 153 LEU A C 1
ATOM 1170 O O . LEU A 1 153 ? 19.013 3.900 -20.714 1.00 96.75 153 LEU A O 1
ATOM 1174 N N . ALA A 1 154 ? 18.634 2.162 -19.343 1.00 96.88 154 ALA A N 1
ATOM 1175 C CA . ALA A 1 154 ? 19.999 1.653 -19.406 1.00 96.88 154 ALA A CA 1
ATOM 1176 C C . ALA A 1 154 ? 20.346 1.165 -20.823 1.00 96.88 154 ALA A C 1
ATOM 1178 O O . ALA A 1 154 ? 21.380 1.560 -21.375 1.00 96.88 154 ALA A O 1
ATOM 1179 N N . GLU A 1 155 ? 19.452 0.396 -21.449 1.00 96.19 155 GLU A N 1
ATOM 1180 C CA . GLU A 1 155 ? 19.606 -0.072 -22.830 1.00 96.19 155 GLU A CA 1
ATOM 1181 C C . GLU A 1 155 ? 19.682 1.086 -23.827 1.00 96.19 155 GLU A C 1
ATOM 1183 O O . GLU A 1 155 ? 20.573 1.123 -24.678 1.00 96.19 155 GLU A O 1
ATOM 1188 N N . ASN A 1 156 ? 18.790 2.072 -23.711 1.00 96.12 156 ASN A N 1
ATOM 1189 C CA . ASN A 1 156 ? 18.780 3.230 -24.598 1.00 96.12 156 ASN A CA 1
ATOM 1190 C C . ASN A 1 156 ? 20.084 4.036 -24.505 1.00 96.12 156 ASN A C 1
ATOM 1192 O O . ASN A 1 156 ? 20.648 4.436 -25.528 1.00 96.12 156 ASN A O 1
ATOM 1196 N N . ASN A 1 157 ? 20.602 4.230 -23.290 1.00 96.00 157 ASN A N 1
ATOM 1197 C CA . ASN A 1 157 ? 21.888 4.886 -23.075 1.00 96.00 157 ASN A CA 1
ATOM 1198 C C . ASN A 1 157 ? 23.039 4.103 -23.720 1.00 96.00 157 ASN A C 1
ATOM 1200 O O . ASN A 1 157 ? 23.928 4.700 -24.334 1.00 96.00 157 ASN A O 1
ATOM 1204 N N . GLN A 1 158 ? 23.030 2.773 -23.607 1.00 96.75 158 GLN A N 1
ATOM 1205 C CA . GLN A 1 158 ? 24.026 1.918 -24.247 1.00 96.75 158 GLN A CA 1
ATOM 1206 C C . GLN A 1 158 ? 23.946 2.011 -25.776 1.00 96.75 158 GLN A C 1
ATOM 1208 O O . GLN A 1 158 ? 24.961 2.276 -26.423 1.00 96.75 158 GLN A O 1
ATOM 1213 N N . LEU A 1 159 ? 22.748 1.862 -26.347 1.00 96.12 159 LEU A N 1
ATOM 1214 C CA . LEU A 1 159 ? 22.496 1.969 -27.786 1.00 96.12 159 LEU A CA 1
ATOM 1215 C C . LEU A 1 159 ? 22.934 3.327 -28.337 1.00 96.12 159 LEU A C 1
ATOM 1217 O O . LEU A 1 159 ? 23.621 3.383 -29.356 1.00 96.12 159 LEU A O 1
ATOM 1221 N N . SER A 1 160 ? 22.605 4.412 -27.634 1.00 92.88 160 SER A N 1
ATOM 1222 C CA . SER A 1 160 ? 22.990 5.772 -28.020 1.00 92.88 160 SER A CA 1
ATOM 1223 C C . SER A 1 160 ? 24.509 5.934 -28.074 1.00 92.88 160 SER A C 1
ATOM 1225 O O . SER A 1 160 ? 25.038 6.457 -29.051 1.00 92.88 160 SER A O 1
ATOM 1227 N N . ARG A 1 161 ? 25.243 5.414 -27.079 1.00 95.75 161 ARG A N 1
ATOM 1228 C CA . ARG A 1 161 ? 26.718 5.431 -27.091 1.00 95.75 161 ARG A CA 1
ATOM 1229 C C . ARG A 1 161 ? 27.290 4.624 -28.254 1.00 95.75 161 ARG A C 1
ATOM 1231 O O . ARG A 1 161 ? 28.234 5.076 -28.901 1.00 95.75 161 ARG A O 1
ATOM 1238 N N . THR A 1 162 ? 26.731 3.446 -28.530 1.00 94.81 162 THR A N 1
ATOM 1239 C CA . THR A 1 162 ? 27.155 2.609 -29.661 1.00 94.81 162 THR A CA 1
ATOM 1240 C C . THR A 1 162 ? 26.907 3.306 -30.997 1.00 94.81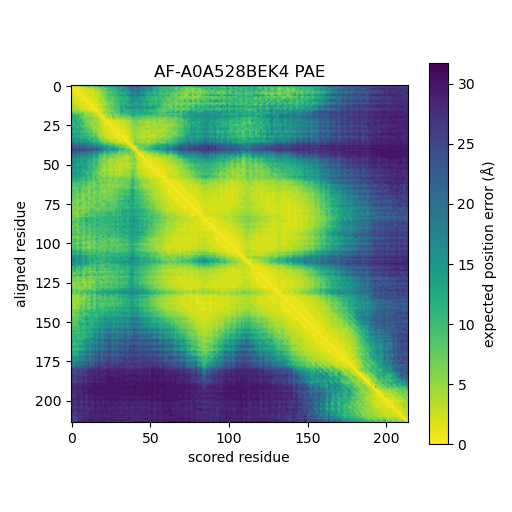 162 THR A C 1
ATOM 1242 O O . THR A 1 162 ? 27.785 3.283 -31.860 1.00 94.81 162 THR A O 1
ATOM 1245 N N . LEU A 1 163 ? 25.752 3.955 -31.160 1.00 94.38 163 LEU A N 1
ATOM 1246 C CA . LEU A 1 163 ? 25.415 4.704 -32.365 1.00 94.38 163 LEU A CA 1
ATOM 1247 C C . LEU A 1 163 ? 26.363 5.887 -32.570 1.00 94.38 163 LEU A C 1
ATOM 1249 O O . LEU A 1 163 ? 26.912 6.023 -33.660 1.00 94.38 163 LEU A O 1
ATOM 1253 N N . THR A 1 164 ? 26.614 6.691 -31.533 1.00 94.19 164 THR A N 1
ATOM 1254 C CA . THR A 1 164 ? 27.571 7.807 -31.606 1.00 94.19 164 THR A CA 1
ATOM 1255 C C . THR A 1 164 ? 28.950 7.316 -32.033 1.00 94.19 164 THR A C 1
ATOM 1257 O O . THR A 1 164 ? 29.507 7.823 -32.999 1.00 94.19 164 THR A O 1
ATOM 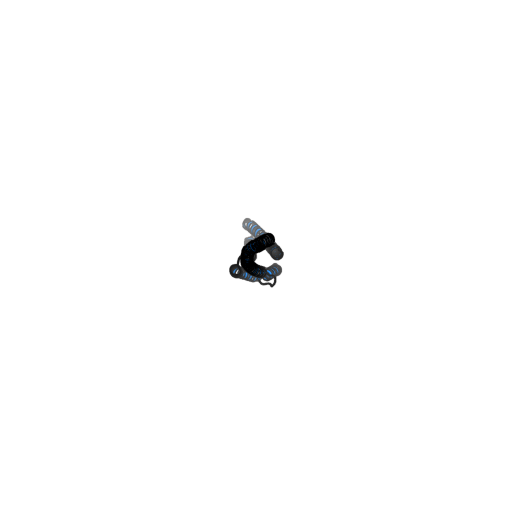1260 N N . ALA A 1 165 ? 29.458 6.245 -31.416 1.00 94.69 165 ALA A N 1
ATOM 1261 C CA . ALA A 1 165 ? 30.749 5.676 -31.795 1.00 94.69 165 ALA A CA 1
ATOM 1262 C C . ALA A 1 165 ? 30.778 5.158 -33.248 1.00 94.69 165 ALA A C 1
ATOM 1264 O O . ALA A 1 165 ? 31.815 5.220 -33.910 1.00 94.69 165 ALA A O 1
ATOM 1265 N N . ALA A 1 166 ? 29.663 4.625 -33.757 1.00 91.88 166 ALA A N 1
ATOM 1266 C CA . ALA A 1 166 ? 29.555 4.188 -35.147 1.00 91.88 166 ALA A CA 1
ATOM 1267 C C . ALA A 1 166 ? 29.543 5.377 -36.122 1.00 91.88 166 ALA A C 1
ATOM 1269 O O . ALA A 1 166 ? 30.236 5.329 -37.141 1.00 91.88 166 ALA A O 1
ATOM 1270 N N . VAL A 1 167 ? 28.809 6.444 -35.792 1.00 93.25 167 VAL A N 1
ATOM 1271 C CA . VAL A 1 167 ? 28.778 7.693 -36.566 1.00 93.25 167 VAL A CA 1
ATOM 1272 C C . VAL A 1 167 ? 30.160 8.342 -36.589 1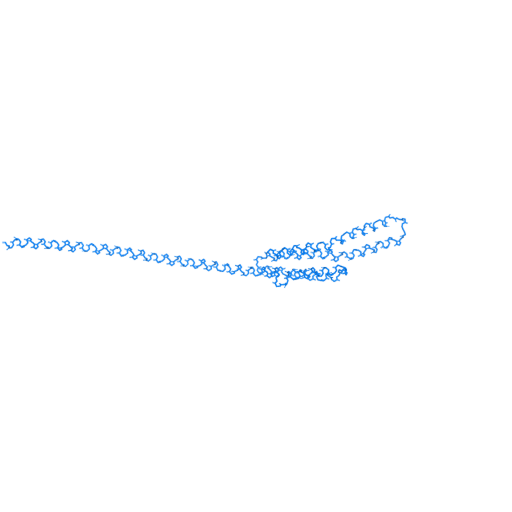.00 93.25 167 VAL A C 1
ATOM 1274 O O . VAL A 1 167 ? 30.648 8.655 -37.670 1.00 93.25 167 VAL A O 1
ATOM 1277 N N . ASP A 1 168 ? 30.839 8.446 -35.446 1.00 94.06 168 ASP A N 1
ATOM 1278 C CA . ASP A 1 168 ? 32.186 9.023 -35.355 1.00 94.06 168 ASP A CA 1
ATOM 1279 C C . ASP A 1 168 ? 33.188 8.262 -36.231 1.00 94.06 168 ASP A C 1
ATOM 1281 O O . ASP A 1 168 ? 33.982 8.862 -36.956 1.00 94.06 168 ASP A O 1
ATOM 1285 N N . ARG A 1 169 ? 33.123 6.923 -36.229 1.00 91.12 169 ARG A N 1
ATOM 1286 C CA . ARG A 1 169 ? 33.959 6.085 -37.104 1.00 91.12 169 ARG A CA 1
ATOM 1287 C C . ARG A 1 169 ? 33.641 6.290 -38.580 1.00 91.12 169 ARG A C 1
ATOM 1289 O O . ARG A 1 169 ? 34.563 6.306 -39.393 1.00 91.12 169 ARG A O 1
ATOM 1296 N N . LEU A 1 170 ? 32.363 6.419 -38.935 1.00 91.94 170 LEU A N 1
ATOM 1297 C CA . LEU A 1 170 ? 31.946 6.648 -40.317 1.00 91.94 170 LEU A CA 1
ATOM 1298 C C . LEU A 1 170 ? 32.417 8.019 -40.815 1.00 91.94 170 LEU A C 1
ATOM 1300 O O . LEU A 1 170 ? 32.969 8.102 -41.909 1.00 91.94 170 LEU A O 1
ATOM 1304 N N . VAL A 1 171 ? 32.260 9.063 -39.997 1.00 94.38 171 VAL A N 1
ATOM 1305 C CA . VAL A 1 171 ? 32.736 10.420 -40.299 1.00 94.38 171 VAL A CA 1
ATOM 1306 C C . VAL A 1 171 ? 34.256 10.440 -40.433 1.00 94.38 171 VAL A C 1
ATOM 1308 O O . VAL A 1 171 ? 34.761 10.949 -41.427 1.00 94.38 171 VAL A O 1
ATOM 1311 N N . ALA A 1 172 ? 34.990 9.821 -39.503 1.00 91.25 172 ALA A N 1
ATOM 1312 C CA . ALA A 1 172 ? 36.449 9.745 -39.576 1.00 91.25 172 ALA A CA 1
ATOM 1313 C C . ALA A 1 172 ? 36.935 9.007 -40.835 1.00 91.25 172 ALA A C 1
ATOM 1315 O O . ALA A 1 172 ? 37.897 9.430 -41.475 1.00 91.25 172 ALA A O 1
ATOM 1316 N N . LYS A 1 173 ? 36.256 7.918 -41.222 1.00 88.75 173 LYS A N 1
ATOM 1317 C CA . LYS A 1 173 ? 36.567 7.197 -42.461 1.00 88.75 173 LYS A CA 1
ATOM 1318 C C . LYS A 1 173 ? 36.291 8.058 -43.698 1.00 88.75 173 LYS A C 1
ATOM 1320 O O . LYS A 1 173 ? 37.129 8.099 -44.593 1.00 88.75 173 LYS A O 1
ATOM 1325 N N . ALA A 1 174 ? 35.156 8.755 -43.735 1.00 86.06 174 ALA A N 1
ATOM 1326 C CA . ALA A 1 174 ? 34.805 9.642 -44.841 1.00 86.06 174 ALA A CA 1
ATOM 1327 C C . ALA A 1 174 ? 35.797 10.811 -44.977 1.00 86.06 174 ALA A C 1
ATOM 1329 O O . ALA A 1 174 ? 36.235 11.112 -46.083 1.00 86.06 174 ALA A O 1
ATOM 1330 N N . ASP A 1 175 ? 36.205 11.428 -43.865 1.00 87.31 175 ASP A N 1
ATOM 1331 C CA . ASP A 1 175 ? 37.200 12.507 -43.855 1.00 87.31 175 ASP A CA 1
ATOM 1332 C C . ASP A 1 175 ? 38.566 12.020 -44.372 1.00 87.31 175 ASP A C 1
ATOM 1334 O O . ASP A 1 175 ? 39.220 12.672 -45.192 1.00 87.31 175 ASP A O 1
ATOM 1338 N N . HIS A 1 176 ? 38.965 10.803 -43.988 1.00 86.25 176 HIS A N 1
ATOM 1339 C CA . HIS A 1 176 ? 40.180 10.179 -44.504 1.00 86.25 176 HIS A CA 1
ATOM 1340 C C . HIS A 1 176 ? 40.113 9.894 -46.016 1.00 86.25 176 HIS A C 1
ATOM 1342 O O . HIS A 1 176 ? 41.069 10.161 -46.741 1.00 86.25 176 HIS A O 1
ATOM 1348 N N . GLU A 1 177 ? 38.981 9.400 -46.523 1.00 77.94 177 GLU A N 1
ATOM 1349 C CA . GLU A 1 177 ? 38.793 9.151 -47.960 1.00 77.94 177 GLU A CA 1
ATOM 1350 C C . GLU A 1 177 ? 38.752 10.454 -48.779 1.00 77.94 177 GLU A C 1
ATOM 1352 O O . GLU A 1 177 ? 39.336 10.519 -49.865 1.00 77.94 177 GLU A O 1
ATOM 1357 N N . ILE A 1 178 ? 38.126 11.516 -48.256 1.00 77.75 178 ILE A N 1
ATOM 1358 C CA . ILE A 1 178 ? 38.092 12.844 -48.890 1.00 77.75 178 ILE A CA 1
ATOM 1359 C C . ILE A 1 178 ? 39.498 13.442 -48.965 1.00 77.75 178 ILE A C 1
ATOM 1361 O O . ILE A 1 178 ? 39.906 13.931 -50.021 1.00 77.75 178 ILE A O 1
ATOM 1365 N N . THR A 1 179 ? 40.258 13.388 -47.869 1.00 81.94 179 THR A N 1
ATOM 1366 C CA . THR A 1 179 ? 41.632 13.912 -47.836 1.00 81.94 179 THR A CA 1
ATOM 1367 C C . THR A 1 179 ? 42.561 13.138 -48.773 1.00 81.94 179 THR A C 1
ATOM 1369 O O . THR A 1 179 ? 43.320 13.761 -49.518 1.00 81.94 179 THR A O 1
ATOM 1372 N N . ALA A 1 180 ? 42.458 11.805 -48.819 1.00 78.69 180 ALA A N 1
ATOM 1373 C CA . ALA A 1 180 ? 43.202 10.975 -49.767 1.00 78.69 180 ALA A CA 1
ATOM 1374 C C . ALA A 1 180 ? 42.852 11.309 -51.230 1.00 78.69 180 ALA A C 1
ATOM 1376 O O . ALA A 1 180 ? 43.747 11.563 -52.037 1.00 78.69 180 ALA A O 1
ATOM 1377 N N . SER A 1 181 ? 41.560 11.413 -51.556 1.00 67.75 181 SER A N 1
ATOM 1378 C CA . SER A 1 181 ? 41.094 11.754 -52.910 1.00 67.75 181 SER A CA 1
ATOM 1379 C C . SER A 1 181 ? 41.513 13.167 -53.336 1.00 67.75 181 SER A C 1
ATOM 1381 O O . SER A 1 181 ? 41.857 13.398 -54.495 1.00 67.75 181 SER A O 1
ATOM 1383 N N . GLY A 1 182 ? 41.530 14.126 -52.403 1.00 66.88 182 GLY A N 1
ATOM 1384 C CA . GLY A 1 182 ? 42.020 15.485 -52.651 1.00 66.88 182 GLY A CA 1
ATOM 1385 C C . GLY A 1 182 ? 43.516 15.526 -52.981 1.00 66.88 182 GLY A C 1
ATOM 1386 O O . GLY A 1 182 ? 43.932 16.263 -53.878 1.00 66.88 182 GLY A O 1
ATOM 1387 N N . LEU A 1 183 ? 44.321 14.694 -52.311 1.00 66.00 183 LEU A N 1
ATOM 1388 C CA . LEU A 1 183 ? 45.741 14.527 -52.630 1.00 66.00 183 LEU A CA 1
ATOM 1389 C C . LEU A 1 183 ? 45.938 13.872 -54.005 1.00 66.00 183 LEU A C 1
ATOM 1391 O O . LEU A 1 183 ? 46.760 14.349 -54.788 1.00 66.00 183 LEU A O 1
ATOM 1395 N N . GLU A 1 184 ? 45.164 12.837 -54.339 1.00 61.09 184 GLU A N 1
ATOM 1396 C CA . GLU A 1 184 ? 45.211 12.195 -55.661 1.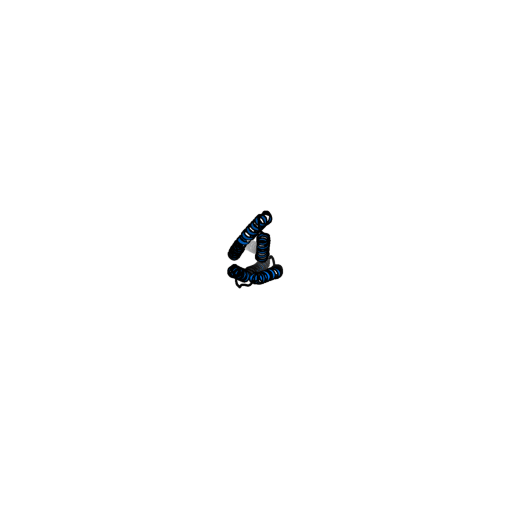00 61.09 184 GLU A CA 1
ATOM 1397 C C . GLU A 1 184 ? 44.825 13.161 -56.790 1.00 61.09 184 GLU A C 1
ATOM 1399 O O . GLU A 1 184 ? 45.535 13.255 -57.794 1.00 61.09 184 GLU A O 1
ATOM 1404 N N . ALA A 1 185 ? 43.764 13.953 -56.611 1.00 57.00 185 ALA A N 1
ATOM 1405 C CA . ALA A 1 185 ? 43.348 14.963 -57.583 1.00 57.00 185 ALA A CA 1
ATOM 1406 C C . ALA A 1 185 ? 44.436 16.029 -57.817 1.00 57.00 185 ALA A C 1
ATOM 1408 O O . ALA A 1 185 ? 44.719 16.391 -58.964 1.00 57.00 185 ALA A O 1
ATOM 1409 N N . ALA A 1 186 ? 45.106 16.484 -56.751 1.00 62.03 186 ALA A N 1
ATOM 1410 C CA . ALA A 1 186 ? 46.218 17.429 -56.851 1.00 62.03 186 ALA A CA 1
ATOM 1411 C C . ALA A 1 186 ? 47.425 16.836 -57.604 1.00 62.03 186 ALA A C 1
ATOM 1413 O O . ALA A 1 186 ? 48.075 17.527 -58.396 1.00 62.03 186 ALA A O 1
ATOM 1414 N N . VAL A 1 187 ? 47.713 15.545 -57.402 1.00 61.19 187 VAL A N 1
ATOM 1415 C CA . VAL A 1 187 ? 48.770 14.829 -58.131 1.00 61.19 187 VAL A CA 1
ATOM 1416 C C . VAL A 1 187 ? 48.421 14.715 -59.617 1.00 61.19 187 VAL A C 1
ATOM 1418 O O . VAL A 1 187 ? 49.248 15.067 -60.462 1.00 61.19 187 VAL A O 1
ATOM 1421 N N . VAL A 1 188 ? 47.195 14.307 -59.956 1.00 63.41 188 VAL A N 1
ATOM 1422 C CA . VAL A 1 188 ? 46.729 14.188 -61.349 1.00 63.41 188 VAL A CA 1
ATOM 1423 C C . VAL A 1 188 ? 46.795 15.533 -62.079 1.00 63.41 188 VAL A C 1
ATOM 1425 O O . VAL A 1 188 ? 47.287 15.597 -63.207 1.00 63.41 188 VAL A O 1
ATOM 1428 N N . GLN A 1 189 ? 46.387 16.630 -61.436 1.00 58.03 189 GLN A N 1
ATOM 1429 C CA . GLN A 1 189 ? 46.433 17.966 -62.038 1.00 58.03 189 GLN A CA 1
ATOM 1430 C C . GLN A 1 189 ? 47.870 18.430 -62.329 1.00 58.03 189 GLN A C 1
ATOM 1432 O O . GLN A 1 189 ? 48.140 19.037 -63.373 1.00 58.03 189 GLN A O 1
ATOM 1437 N N . ARG A 1 190 ? 48.820 18.105 -61.444 1.00 59.78 190 ARG A N 1
ATOM 1438 C CA . ARG A 1 190 ? 50.239 18.442 -61.624 1.00 59.78 190 ARG A CA 1
ATOM 1439 C C . ARG A 1 190 ? 50.876 17.648 -62.767 1.00 59.78 190 ARG A C 1
ATOM 1441 O O . ARG A 1 190 ? 51.615 18.229 -63.563 1.00 59.78 190 ARG A O 1
ATOM 1448 N N . TYR A 1 191 ? 50.541 16.364 -62.901 1.00 59.47 191 TYR A N 1
ATOM 1449 C CA . TYR A 1 191 ? 50.968 15.547 -64.043 1.00 59.47 191 TYR A CA 1
ATOM 1450 C C . TYR A 1 191 ? 50.345 16.025 -65.361 1.00 59.47 191 TYR A C 1
ATOM 1452 O O . TYR A 1 191 ? 51.067 16.195 -66.343 1.00 59.47 191 TYR A O 1
ATOM 1460 N N . GLY A 1 192 ? 49.042 16.324 -65.381 1.00 60.72 192 GLY A N 1
ATOM 1461 C CA . GLY A 1 192 ? 48.356 16.839 -66.571 1.00 60.72 192 GLY A CA 1
ATOM 1462 C C . GLY A 1 192 ? 48.950 18.158 -67.072 1.00 60.72 192 GLY A C 1
ATOM 1463 O O . GLY A 1 192 ? 49.202 18.316 -68.264 1.00 60.72 192 GLY A O 1
ATOM 1464 N N . THR A 1 193 ? 49.280 19.070 -66.154 1.00 65.56 193 THR A N 1
ATOM 1465 C CA . THR A 1 193 ? 49.934 20.348 -66.487 1.00 65.56 193 THR A CA 1
ATOM 1466 C C . THR A 1 193 ? 51.321 20.132 -67.105 1.00 65.56 193 THR A C 1
ATOM 1468 O O . THR A 1 193 ? 51.668 20.787 -68.088 1.00 65.56 193 THR A O 1
ATOM 1471 N N . GLY A 1 194 ? 52.098 19.176 -66.583 1.00 63.72 194 GLY A N 1
ATOM 1472 C CA . GLY A 1 194 ? 53.414 18.823 -67.123 1.00 63.72 194 GLY A CA 1
ATOM 1473 C C . GLY A 1 194 ? 53.354 18.215 -68.526 1.00 63.72 194 GLY A C 1
ATOM 1474 O O . GLY A 1 194 ? 54.160 18.576 -69.382 1.00 63.72 194 GLY A O 1
ATOM 1475 N N . VAL A 1 195 ? 52.372 17.348 -68.792 1.00 70.31 195 VAL A N 1
ATOM 1476 C CA . VAL A 1 195 ? 52.158 16.752 -70.123 1.00 70.31 195 VAL A CA 1
ATOM 1477 C C . VAL A 1 195 ? 51.765 17.818 -71.146 1.00 70.31 195 VAL A C 1
ATOM 1479 O O . VAL A 1 195 ? 52.322 17.845 -72.243 1.00 70.31 195 VAL A O 1
ATOM 1482 N N . VAL A 1 196 ? 50.860 18.735 -70.787 1.00 70.31 196 VAL A N 1
ATOM 1483 C CA . VAL A 1 196 ? 50.438 19.823 -71.685 1.00 70.31 196 VAL A CA 1
ATOM 1484 C C . VAL A 1 196 ? 51.610 20.753 -72.005 1.00 70.31 196 VAL A C 1
ATOM 1486 O O . VAL A 1 196 ? 51.876 21.001 -73.181 1.00 70.31 196 VAL A O 1
ATOM 1489 N N . LEU A 1 197 ? 52.367 21.197 -70.994 1.00 72.00 197 LEU A N 1
ATOM 1490 C CA . LEU A 1 197 ? 53.578 22.010 -71.185 1.00 72.00 197 LEU A CA 1
ATOM 1491 C C . LEU A 1 197 ? 54.628 21.296 -72.041 1.00 72.00 197 LEU A C 1
ATOM 1493 O O . LEU A 1 197 ? 55.190 21.902 -72.951 1.00 72.00 197 LEU A O 1
ATOM 1497 N N . GLY A 1 198 ? 54.858 20.006 -71.787 1.00 72.81 198 GLY A N 1
ATOM 1498 C CA . GLY A 1 198 ? 55.769 19.184 -72.576 1.00 72.81 198 GLY A CA 1
ATOM 1499 C C . GLY A 1 198 ? 55.346 19.108 -74.041 1.00 72.81 198 GLY A C 1
ATOM 1500 O O . GLY A 1 198 ? 56.169 19.338 -74.922 1.00 72.81 198 GLY A O 1
ATOM 1501 N N . SER A 1 199 ? 54.058 18.871 -74.310 1.00 76.19 199 SER A N 1
ATOM 1502 C CA . SER A 1 199 ? 53.521 18.819 -75.676 1.00 76.19 199 SER A CA 1
ATOM 1503 C C . SER A 1 199 ? 53.630 20.162 -76.409 1.00 76.19 199 SER A C 1
ATOM 1505 O O . SER A 1 199 ? 53.993 20.194 -77.586 1.00 76.19 199 SER A O 1
ATOM 1507 N N . ALA A 1 200 ? 53.392 21.277 -75.711 1.00 77.44 200 ALA A N 1
ATOM 1508 C CA . ALA A 1 200 ? 53.515 22.618 -76.269 1.00 77.44 200 ALA A CA 1
ATOM 1509 C C . ALA A 1 200 ? 54.978 22.954 -76.590 1.00 77.44 200 ALA A C 1
ATOM 1511 O O . ALA A 1 200 ? 55.273 23.463 -77.670 1.00 77.44 200 ALA A O 1
ATOM 1512 N N . PHE A 1 201 ? 55.905 22.608 -75.693 1.00 82.12 201 PHE A N 1
ATOM 1513 C CA . PHE A 1 201 ? 57.336 22.790 -75.917 1.00 82.12 201 PHE A CA 1
ATOM 1514 C C . PHE A 1 201 ? 57.847 21.940 -77.086 1.00 82.12 201 PHE A C 1
ATOM 1516 O O . PHE A 1 201 ? 58.569 22.448 -77.941 1.00 82.12 201 PHE A O 1
ATOM 1523 N N . LEU A 1 202 ? 57.421 20.675 -77.176 1.00 82.12 202 LEU A N 1
ATOM 1524 C CA . LEU A 1 202 ? 57.755 19.796 -78.300 1.00 82.12 202 LEU A CA 1
ATOM 1525 C C . LEU A 1 202 ? 57.214 20.341 -79.627 1.00 82.12 202 LEU A C 1
ATOM 1527 O O . LEU A 1 202 ? 57.907 20.300 -80.640 1.00 82.12 202 LEU A O 1
ATOM 1531 N N . SER A 1 203 ? 55.998 20.888 -79.610 1.00 78.19 203 SER A N 1
ATOM 1532 C CA . SER A 1 203 ? 55.377 21.504 -80.787 1.00 78.19 203 SER A CA 1
ATOM 1533 C C . SER A 1 203 ? 56.119 22.773 -81.219 1.00 78.19 203 SER A C 1
ATOM 1535 O O . SER A 1 203 ? 56.341 22.980 -82.410 1.00 78.19 203 SER A O 1
ATOM 1537 N N . LEU A 1 204 ? 56.568 23.597 -80.266 1.00 81.88 204 LEU A N 1
ATOM 1538 C CA . LEU A 1 204 ? 57.402 24.770 -80.543 1.00 81.88 204 LEU A CA 1
ATOM 1539 C C . LEU A 1 204 ? 58.759 24.376 -81.134 1.00 81.88 204 LEU A C 1
ATOM 1541 O O . LEU A 1 204 ? 59.169 24.942 -82.144 1.00 81.88 204 LEU A O 1
ATOM 1545 N N . LEU A 1 205 ? 59.429 23.381 -80.549 1.00 82.50 205 LEU A N 1
ATOM 1546 C CA . LEU A 1 205 ? 60.681 22.829 -81.074 1.00 82.50 205 LEU A CA 1
ATOM 1547 C C . LEU A 1 205 ? 60.507 22.292 -82.492 1.00 82.50 205 LEU A C 1
ATOM 1549 O O . LEU A 1 205 ? 61.321 22.590 -83.359 1.00 82.50 205 LEU A O 1
ATOM 1553 N N . SER A 1 206 ? 59.435 21.536 -82.733 1.00 79.75 206 SER A N 1
ATOM 1554 C CA . SER A 1 206 ? 59.115 21.010 -84.057 1.00 79.75 206 SER A CA 1
ATOM 1555 C C . SER A 1 206 ? 58.893 22.138 -85.065 1.00 79.75 206 SER A C 1
ATOM 1557 O O . SER A 1 206 ? 59.440 22.076 -86.160 1.00 79.75 206 SER A O 1
ATOM 1559 N N . SER A 1 207 ? 58.176 23.196 -84.681 1.00 79.44 207 SER A N 1
ATOM 1560 C CA . SER A 1 207 ? 57.959 24.377 -85.525 1.00 79.44 207 SER A CA 1
ATOM 1561 C C . SER A 1 207 ? 59.269 25.091 -85.888 1.00 79.44 207 SER A C 1
ATOM 1563 O O . SER A 1 207 ? 59.522 25.361 -87.061 1.00 79.44 207 SER A O 1
ATOM 1565 N N . VAL A 1 208 ? 60.152 25.327 -84.909 1.00 81.38 208 VAL A N 1
ATOM 1566 C CA . VAL A 1 208 ? 61.475 25.938 -85.143 1.00 81.38 208 VAL A CA 1
ATOM 1567 C C . VAL A 1 208 ? 62.340 25.062 -86.048 1.00 81.38 208 VAL A C 1
ATOM 1569 O O . VAL A 1 208 ? 62.997 25.571 -86.951 1.00 81.38 208 VAL A O 1
ATOM 1572 N N . LEU A 1 209 ? 62.324 23.745 -85.830 1.00 80.38 209 LEU A N 1
ATOM 1573 C CA . LEU A 1 209 ? 63.084 22.793 -86.637 1.00 80.38 209 LEU A CA 1
ATOM 1574 C C . LEU A 1 209 ? 62.622 22.801 -88.101 1.00 80.38 209 LEU A C 1
ATOM 1576 O O . LEU A 1 209 ? 63.452 22.787 -89.004 1.00 80.38 209 LEU A O 1
ATOM 1580 N N . ILE A 1 210 ? 61.306 22.860 -88.332 1.00 78.69 210 ILE A N 1
ATOM 1581 C CA . ILE A 1 210 ? 60.721 22.959 -89.675 1.00 78.69 210 ILE A CA 1
ATOM 1582 C C . ILE A 1 210 ? 61.151 24.266 -90.350 1.00 78.69 210 ILE A C 1
ATOM 1584 O O . ILE A 1 210 ? 61.571 24.231 -91.501 1.00 78.69 210 ILE A O 1
ATOM 1588 N N . ALA A 1 211 ? 61.105 25.395 -89.634 1.00 75.06 211 ALA A N 1
ATOM 1589 C CA . ALA A 1 211 ? 61.517 26.699 -90.160 1.00 75.06 211 ALA A CA 1
ATOM 1590 C C . ALA A 1 211 ? 63.020 26.799 -90.478 1.00 75.06 211 ALA A C 1
ATOM 1592 O O . ALA A 1 211 ? 63.420 27.678 -91.228 1.00 75.06 211 ALA A O 1
ATOM 1593 N N . TRP A 1 212 ? 63.855 25.944 -89.885 1.00 76.00 212 TRP A N 1
ATOM 1594 C CA . TRP A 1 212 ? 65.296 25.910 -90.154 1.00 76.00 212 TRP A CA 1
ATOM 1595 C C . TRP A 1 212 ? 65.665 24.959 -91.301 1.00 76.00 212 TRP A C 1
ATOM 1597 O O . TRP A 1 212 ? 66.720 25.107 -91.911 1.00 76.00 212 TRP A O 1
ATOM 1607 N N . LEU A 1 213 ? 64.816 23.962 -91.576 1.00 71.31 213 LEU A N 1
ATOM 1608 C CA . LEU A 1 213 ? 65.043 22.945 -92.607 1.00 71.31 213 LEU A CA 1
ATOM 1609 C C . LEU A 1 213 ? 64.520 23.361 -93.999 1.00 71.31 213 LEU A C 1
ATOM 1611 O O . LEU A 1 213 ? 64.879 22.720 -94.986 1.00 71.31 213 LEU A O 1
ATOM 1615 N N . TYR A 1 214 ? 63.687 24.402 -94.074 1.00 59.91 214 TYR A N 1
ATOM 1616 C CA . TYR A 1 214 ? 63.103 24.967 -95.298 1.00 59.91 214 TYR A CA 1
ATOM 1617 C C . TYR A 1 214 ? 63.630 26.377 -95.561 1.00 59.91 214 TYR A C 1
ATOM 1619 O O . TYR A 1 214 ? 63.884 26.687 -96.746 1.00 59.91 214 TYR A O 1
#

Secondary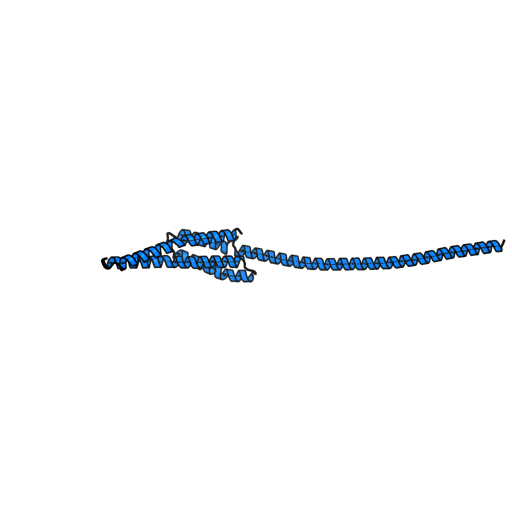 structure (DSSP, 8-state):
-HHHHHHHHHHHHHHHHHHHHHHHHHHHHHHHHHHHH-TTS-HHHHHHHHHHHHHHHHHHHHHHHHHHHHHHHHHHHHHHHT-SSHHHHHHHHHHHHHHHHHHHHHHHHS-HHHHHHHHHHHHHHHHHHHSTT-HHHHHHHHHHHHHHHHHHHHHHHHHHHHHHHHHHHHHHHHHHHHHHHHHHHHHHHHHHHHHHHHHHHHHHHHHHHHHHH-

Sequence (214 aa):
EELLRRLSATTSASQRLVAPGILVMNSKLQQWRTVTADTSLASDRGAAATVDLVEAIAAYIPQQKAQEEISEVNDALARTADAPTPGDLALLLFPLRRSLAALETISTEIDERLRVRFRQLVDELKVLIDGENSVPKARQDELAVLAQGEELLAENNQLSRTLTAAVDRLVAKADHEITASGLEAAVVQRYGTGVVLGSAFLSLLSSVLIAWLY

pLDDT: mean 83.97, std 9.89, range [57.0, 97.12]

Solvent-accessible surface area (backbone atoms only — not comparable to full-atom values): 11398 Å² total; per-residue (Å²): 109,70,67,60,54,48,49,54,50,52,53,53,51,54,52,62,69,48,54,60,52,59,56,52,43,54,50,40,54,49,52,32,50,56,48,63,69,41,80,87,55,60,70,67,58,40,52,50,35,50,51,54,36,52,52,45,50,62,66,38,54,47,50,52,54,44,52,53,38,52,49,50,38,51,54,38,50,53,51,32,56,63,40,88,42,76,67,54,33,58,62,45,48,54,62,37,52,50,34,49,53,49,46,60,53,41,41,71,72,42,57,76,91,53,24,64,64,50,43,54,49,52,53,53,52,45,39,42,58,76,33,90,85,5,46,51,49,52,36,51,53,50,54,54,51,50,53,52,50,53,51,52,51,52,51,50,54,52,52,51,53,54,49,52,54,51,49,52,50,51,52,53,50,50,53,50,52,52,54,52,51,54,52,51,53,55,51,52,52,55,52,52,52,50,52,54,52,50,52,51,51,51,50,51,52,51,49,55,52,52,68,71,76,107

Mean predicted aligned error: 13.6 Å